Protein AF-0000000085165358 (afdb_homodimer)

InterPro domains:
  IPR014946 Protein chlororespiratory reduction 6 [NF038024] (7-158)
  IPR014946 Protein chlororespiratory reduction 6 [PF08847] (8-157)
  IPR014946 Protein chlororespiratory reduction 6 [PTHR35724] (3-158)

Organism: Thermosynechococcus vestitus (strain NIES-2133 / IAM M-273 / BP-1) (NCBI:txid197221)

Radius of gyration: 19.61 Å; Cα contacts (8 Å, |Δi|>4): 394; chains: 2; bounding box: 44×53×42 Å

Nearest PDB structures (foldseek):
  7eh2-assembly2_N  TM=3.100E-01  e=5.826E+00  Thermus thermophilus HB8
  4oiq-assembly1_D  TM=2.661E-01  e=6.544E+00  Thermus thermophilus HB8
  7eh2-assembly2_N  TM=3.100E-01  e=4.676E+00  Thermus thermophilus HB8
  4oiq-assembly1_D  TM=2.661E-01  e=4.417E+00  Thermus thermophilus HB8

Sequence (318 aa):
MAIAIQLTPDQIDRLDLSPLEHVLAPLIAQQQLLAHHQALRFTINYPRPVDEPDLELSELAPVRLWFIRADVCYPWLPYLLDWSAGELVRYGAMLVPHEFHPQQGIIFNPQALDIFVMAKVFTLWQWLQRQGYPAVEKIKGMAAMFGYELDSELFTLLQMAIAIQLTPDQIDRLDLSPLEHVLAPLIAQQQLLAHHQALRFTINYPRPVDEPDLELSELAPVRLWFIRADVCYPWLPYLLDWSAGELVRYGAMLVPHEFHPQQGIIFNPQALDIFVMAKVFTLWQWLQRQGYPAVEKIKGMAAMFGYELDSELFTLLQ

Secondary structure (DSSP, 8-state):
-PEEEEE-HHHHHTT--HHHHHHHHHHHHTT-TGGGTT-EEEEE--PPPTT-TT--GGG-HHHHHHHHHHHHH-TTGGGTB-GGGTHHHHHHHHHS-EEEETTTEEEE-HHHHHHHHHHHHHHHHHHHHHTT---HHHHHHHHHTTT----THHHHHH-/-PEEEEE-HHHHHTT--HHHHHHHHHHHHTT-TGGGTT-EEEEE--PPPTT-TT--GGG-HHHHHHHHHHHHH-TTGGGTB-GGGTHHHHHHHHHS-EEEETTTEEEE-HHHHHHHHHHHHHHHHHHHHHTT---HHHHHHHHHTTT----THHHHHH-

Foldseek 3Di:
DADEFEDDQVCLQVLPCVSVCVVVVVCVVVVNQQVQFQRYYYDYDDQDDPVCRPDDLLVDPSSLVSLVSVCVVPVLCLRNHNLVVPRNVSSVSSQFDWDQDPVPGTGGDPVRLVVSLVVNLLVNCVVCVVSVHRDNPSSQVSSVSVPDHDDPVVVVVVD/DAAEFEDDQVCLQVLPCVSVCVVVVVCVVVVNQQVQFQRYYYDYDDADDPVCRPDDLLVDPSSLVSLVVVCVVPVLCLRNHNLVVPRNVSSVSSQFDWDQDPVPGTGGDPVRLVVSLVVNLLVNCVVCVVSVHRDNPSSQVSSVSVPDHDDPVVVVVVD

Structure (mmCIF, N/CA/C/O backbone):
data_AF-0000000085165358-model_v1
#
loop_
_entity.id
_entity.type
_entity.pdbx_description
1 polymer 'Tll1292 protein'
#
loop_
_atom_site.group_PDB
_atom_site.id
_atom_site.type_symbol
_atom_site.label_atom_id
_atom_site.label_alt_id
_atom_site.label_comp_id
_atom_site.label_asym_id
_atom_site.label_entity_id
_atom_site.label_seq_id
_atom_site.pdbx_PDB_ins_code
_atom_site.Cartn_x
_atom_site.Cartn_y
_atom_site.Cartn_z
_atom_site.occupancy
_atom_site.B_iso_or_equiv
_atom_site.auth_seq_id
_atom_site.auth_comp_id
_atom_site.auth_asym_id
_atom_site.auth_atom_id
_atom_site.pdbx_PDB_model_num
ATOM 1 N N . MET A 1 1 ? 8.406 -18.766 -21.734 1 81.19 1 MET A N 1
ATOM 2 C CA . MET A 1 1 ? 7.641 -19.625 -20.844 1 81.19 1 MET A CA 1
ATOM 3 C C . MET A 1 1 ? 7.469 -18.969 -19.484 1 81.19 1 MET A C 1
ATOM 5 O O . MET A 1 1 ? 8.359 -18.25 -19.016 1 81.19 1 MET A O 1
ATOM 9 N N . ALA A 1 2 ? 6.176 -19.047 -18.844 1 90.25 2 ALA A N 1
ATOM 10 C CA . ALA A 1 2 ? 5.938 -18.438 -17.547 1 90.25 2 ALA A CA 1
ATOM 11 C C . ALA A 1 2 ? 6.727 -19.156 -16.453 1 90.25 2 ALA A C 1
ATOM 13 O O . ALA A 1 2 ? 6.984 -20.359 -16.547 1 90.25 2 ALA A O 1
ATOM 14 N N . ILE A 1 3 ? 7.242 -18.422 -15.555 1 97.19 3 ILE A N 1
ATOM 15 C CA . ILE A 1 3 ? 7.902 -18.953 -14.367 1 97.19 3 ILE A CA 1
ATOM 16 C C . ILE A 1 3 ? 6.871 -19.188 -13.266 1 97.19 3 ILE A C 1
ATOM 18 O O . ILE A 1 3 ? 6.164 -18.25 -12.859 1 97.19 3 ILE A O 1
ATOM 22 N N . ALA A 1 4 ? 6.809 -20.406 -12.828 1 97 4 ALA A N 1
ATOM 23 C CA . ALA A 1 4 ? 5.836 -20.766 -11.797 1 97 4 ALA A CA 1
ATOM 24 C C . ALA A 1 4 ? 6.469 -20.719 -10.406 1 97 4 ALA A C 1
ATOM 26 O O . ALA A 1 4 ? 7.578 -21.219 -10.203 1 97 4 ALA A O 1
ATOM 27 N N . ILE A 1 5 ? 5.844 -20.141 -9.469 1 98.44 5 ILE A N 1
ATOM 28 C CA . ILE A 1 5 ? 6.238 -20.109 -8.07 1 98.44 5 ILE A CA 1
ATOM 29 C C . ILE A 1 5 ? 5.23 -20.891 -7.227 1 98.44 5 ILE A C 1
ATOM 31 O O . ILE A 1 5 ? 4.055 -20.516 -7.152 1 98.44 5 ILE A O 1
ATOM 35 N N . GLN A 1 6 ? 5.691 -21.891 -6.613 1 98.5 6 GLN A N 1
ATOM 36 C CA . GLN A 1 6 ? 4.816 -22.734 -5.809 1 98.5 6 GLN A CA 1
ATOM 37 C C . GLN A 1 6 ? 4.816 -22.297 -4.348 1 98.5 6 GLN A C 1
ATOM 39 O O . GLN A 1 6 ? 5.875 -22.078 -3.76 1 98.5 6 GLN A O 1
ATOM 44 N N . LEU A 1 7 ? 3.664 -22.141 -3.805 1 98.69 7 LEU A N 1
ATOM 45 C CA . LEU A 1 7 ? 3.5 -21.812 -2.396 1 98.69 7 LEU A CA 1
ATOM 46 C C . LEU A 1 7 ? 2.811 -22.938 -1.639 1 98.69 7 LEU A C 1
ATOM 48 O O . LEU A 1 7 ? 1.699 -23.328 -1.992 1 98.69 7 LEU A O 1
ATOM 52 N N . THR A 1 8 ? 3.469 -23.422 -0.612 1 98.69 8 THR A N 1
ATOM 53 C CA . THR A 1 8 ? 2.896 -24.438 0.261 1 98.69 8 THR A CA 1
ATOM 54 C C . THR A 1 8 ? 2.225 -23.797 1.473 1 98.69 8 THR A C 1
ATOM 56 O O . THR A 1 8 ? 2.514 -22.656 1.812 1 98.69 8 THR A O 1
ATOM 59 N N . PRO A 1 9 ? 1.312 -24.578 2.146 1 98.5 9 PRO A N 1
ATOM 60 C CA . PRO A 1 9 ? 0.672 -24.031 3.35 1 98.5 9 PRO A CA 1
ATOM 61 C C . PRO A 1 9 ? 1.681 -23.625 4.418 1 98.5 9 PRO A C 1
ATOM 63 O O . PRO A 1 9 ? 1.509 -22.594 5.066 1 98.5 9 PRO A O 1
ATOM 66 N N . ASP A 1 10 ? 2.705 -24.406 4.562 1 98.31 10 ASP A N 1
ATOM 67 C CA . ASP A 1 10 ? 3.725 -24.109 5.562 1 98.31 10 ASP A CA 1
ATOM 68 C C . ASP A 1 10 ? 4.426 -22.781 5.25 1 98.31 10 ASP A C 1
ATOM 70 O O . ASP A 1 10 ? 4.648 -21.969 6.148 1 98.31 10 ASP A O 1
ATOM 74 N N . GLN A 1 11 ? 4.789 -22.578 4.027 1 98.31 11 GLN A N 1
ATOM 75 C CA . GLN A 1 11 ? 5.445 -21.344 3.609 1 98.31 11 GLN A CA 1
ATOM 76 C C . GLN A 1 11 ? 4.523 -20.141 3.801 1 98.31 11 GLN A C 1
ATOM 78 O O . GLN A 1 11 ? 4.977 -19.062 4.195 1 98.31 11 GLN A O 1
ATOM 83 N N . ILE A 1 12 ? 3.258 -20.297 3.547 1 98.56 12 ILE A N 1
ATOM 84 C CA . ILE A 1 12 ? 2.27 -19.234 3.719 1 98.56 12 ILE A CA 1
ATOM 85 C C . ILE A 1 12 ? 2.113 -18.922 5.203 1 98.56 12 ILE A C 1
ATOM 87 O O . ILE A 1 12 ? 2.197 -17.75 5.602 1 98.56 12 ILE A O 1
ATOM 91 N N . ASP A 1 13 ? 2 -19.953 6.043 1 97.88 13 ASP A N 1
ATOM 92 C CA . ASP A 1 13 ? 1.756 -19.766 7.469 1 97.88 13 ASP A CA 1
ATOM 93 C C . ASP A 1 13 ? 2.965 -19.125 8.156 1 97.88 13 ASP A C 1
ATOM 95 O O . ASP A 1 13 ? 2.816 -18.406 9.141 1 97.88 13 ASP A O 1
ATOM 99 N N . ARG A 1 14 ? 4.07 -19.344 7.57 1 97.88 14 ARG A N 1
ATOM 100 C CA . ARG A 1 14 ? 5.297 -18.844 8.188 1 97.88 14 ARG A CA 1
ATOM 101 C C . ARG A 1 14 ? 5.742 -17.547 7.531 1 97.88 14 ARG A C 1
ATOM 103 O O . ARG A 1 14 ? 6.844 -17.047 7.797 1 97.88 14 ARG A O 1
ATOM 110 N N . LEU A 1 15 ? 4.938 -17.031 6.664 1 98.31 15 LEU A N 1
ATOM 111 C CA . LEU A 1 15 ? 5.27 -15.82 5.926 1 98.31 15 LEU A CA 1
ATOM 112 C C . LEU A 1 15 ? 6.637 -15.945 5.266 1 98.31 15 LEU A C 1
ATOM 114 O O . LEU A 1 15 ? 7.402 -14.977 5.23 1 98.31 15 LEU A O 1
ATOM 118 N N . ASP A 1 16 ? 6.961 -17.141 4.828 1 98.38 16 ASP A N 1
ATOM 119 C CA . ASP A 1 16 ? 8.227 -17.453 4.168 1 98.38 16 ASP A CA 1
ATOM 120 C C . ASP A 1 16 ? 8.211 -17 2.707 1 98.38 16 ASP A C 1
ATOM 122 O O . ASP A 1 16 ? 7.445 -17.531 1.896 1 98.38 16 ASP A O 1
ATOM 126 N N . LEU A 1 17 ? 9.07 -16.078 2.311 1 98.38 17 LEU A N 1
ATOM 127 C CA . LEU A 1 17 ? 9.086 -15.547 0.953 1 98.38 17 LEU A CA 1
ATOM 128 C C . LEU A 1 17 ? 10.141 -16.25 0.105 1 98.38 17 LEU A C 1
ATOM 130 O O . LEU A 1 17 ? 10.367 -15.883 -1.05 1 98.38 17 LEU A O 1
ATOM 134 N N . SER A 1 18 ? 10.727 -17.25 0.616 1 98.38 18 SER A N 1
ATOM 135 C CA . SER A 1 18 ? 11.852 -17.906 -0.06 1 98.38 18 SER A CA 1
ATOM 136 C C . SER A 1 18 ? 11.453 -18.375 -1.453 1 98.38 18 SER A C 1
ATOM 138 O O . SER A 1 18 ? 12.242 -18.297 -2.395 1 98.38 18 SER A O 1
ATOM 140 N N . PRO A 1 19 ? 10.227 -18.922 -1.647 1 98.44 19 PRO A N 1
ATOM 141 C CA . PRO A 1 19 ? 9.883 -19.344 -3.006 1 98.44 19 PRO A CA 1
ATOM 142 C C . PRO A 1 19 ? 9.93 -18.203 -4.016 1 98.44 19 PRO A C 1
ATOM 144 O O . PRO A 1 19 ? 10.312 -18.406 -5.168 1 98.44 19 PRO A O 1
ATOM 147 N N . LEU A 1 20 ? 9.531 -17.094 -3.645 1 98.56 20 LEU A N 1
ATOM 148 C CA . LEU A 1 20 ? 9.555 -15.914 -4.492 1 98.56 20 LEU A CA 1
ATOM 149 C C . LEU A 1 20 ? 10.977 -15.375 -4.633 1 98.56 20 LEU A C 1
ATOM 151 O O . LEU A 1 20 ? 11.414 -15.039 -5.738 1 98.56 20 LEU A O 1
ATOM 155 N N . GLU A 1 21 ? 11.727 -15.32 -3.561 1 98.31 21 GLU A N 1
ATOM 156 C CA . GLU A 1 21 ? 13.094 -14.812 -3.537 1 98.31 21 GLU A CA 1
ATOM 157 C C . GLU A 1 21 ? 14.008 -15.656 -4.422 1 98.31 21 GLU A C 1
ATOM 159 O O . GLU A 1 21 ? 14.906 -15.125 -5.074 1 98.31 21 GLU A O 1
ATOM 164 N N . HIS A 1 22 ? 13.773 -16.953 -4.402 1 98.25 22 HIS A N 1
ATOM 165 C CA . HIS A 1 22 ? 14.586 -17.859 -5.211 1 98.25 22 HIS A CA 1
ATOM 166 C C . HIS A 1 22 ? 14.477 -17.516 -6.691 1 98.25 22 HIS A C 1
ATOM 168 O O . HIS A 1 22 ? 15.445 -17.656 -7.438 1 98.25 22 HIS A O 1
ATOM 174 N N . VAL A 1 23 ? 13.352 -17.047 -7.102 1 98.12 23 VAL A N 1
ATOM 175 C CA . VAL A 1 23 ? 13.117 -16.688 -8.5 1 98.12 23 VAL A CA 1
ATOM 176 C C . VAL A 1 23 ? 13.641 -15.273 -8.758 1 98.12 23 VAL A C 1
ATOM 178 O O . VAL A 1 23 ? 14.305 -15.023 -9.773 1 98.12 23 VAL A O 1
ATOM 181 N N . LEU A 1 24 ? 13.414 -14.352 -7.848 1 98.25 24 LEU A N 1
ATOM 182 C CA . LEU A 1 24 ? 13.664 -12.938 -8.078 1 98.25 24 LEU A CA 1
ATOM 183 C C . LEU A 1 24 ? 15.141 -12.602 -7.855 1 98.25 24 LEU A C 1
ATOM 185 O O . LEU A 1 24 ? 15.688 -11.727 -8.531 1 98.25 24 LEU A O 1
ATOM 189 N N . ALA A 1 25 ? 15.773 -13.281 -6.93 1 97.88 25 ALA A N 1
ATOM 190 C CA . ALA A 1 25 ? 17.125 -12.914 -6.523 1 97.88 25 ALA A CA 1
ATOM 191 C C . ALA A 1 25 ? 18.094 -12.945 -7.707 1 97.88 25 ALA A C 1
ATOM 193 O O . ALA A 1 25 ? 18.812 -11.984 -7.949 1 97.88 25 ALA A O 1
ATOM 194 N N . PRO A 1 26 ? 18.109 -14.055 -8.484 1 97.81 26 PRO A N 1
ATOM 195 C CA . PRO A 1 26 ? 19 -14.062 -9.648 1 97.81 26 PRO A CA 1
ATOM 196 C C . PRO A 1 26 ? 18.625 -13 -10.68 1 97.81 26 PRO A C 1
ATOM 198 O O . PRO A 1 26 ? 19.516 -12.422 -11.312 1 97.81 26 PRO A O 1
ATOM 201 N N . LEU A 1 27 ? 17.359 -12.734 -10.906 1 97.25 27 LEU A N 1
ATOM 202 C CA . LEU A 1 27 ? 16.906 -11.727 -11.867 1 97.25 27 LEU A CA 1
ATOM 203 C C . LEU A 1 27 ? 17.359 -10.336 -11.43 1 97.25 27 LEU A C 1
ATOM 205 O O . LEU A 1 27 ? 17.75 -9.516 -12.266 1 97.25 27 LEU A O 1
ATOM 209 N N . ILE A 1 28 ? 17.219 -10.055 -10.125 1 96.88 28 ILE A N 1
ATOM 210 C CA . ILE A 1 28 ? 17.641 -8.773 -9.578 1 96.88 28 ILE A CA 1
ATOM 211 C C . ILE A 1 28 ? 19.156 -8.625 -9.719 1 96.88 28 ILE A C 1
ATOM 213 O O . ILE A 1 28 ? 19.641 -7.602 -10.219 1 96.88 28 ILE A O 1
ATOM 217 N N . ALA A 1 29 ? 19.875 -9.633 -9.414 1 97 29 ALA A N 1
ATOM 218 C CA . ALA A 1 29 ? 21.344 -9.602 -9.453 1 97 29 ALA A CA 1
ATOM 219 C C . ALA A 1 29 ? 21.844 -9.391 -10.875 1 97 29 ALA A C 1
ATOM 221 O O . ALA A 1 29 ? 22.844 -8.703 -11.086 1 97 29 ALA A O 1
ATOM 222 N N . GLN A 1 30 ? 21.156 -9.938 -11.805 1 97.19 30 GLN A N 1
ATOM 223 C CA . GLN A 1 30 ? 21.578 -9.875 -13.203 1 97.19 30 GLN A CA 1
ATOM 224 C C . GLN A 1 30 ? 20.891 -8.734 -13.945 1 97.19 30 GLN A C 1
ATOM 226 O O . GLN A 1 30 ? 21.062 -8.586 -15.156 1 97.19 30 GLN A O 1
ATOM 231 N N . GLN A 1 31 ? 20.078 -7.918 -13.25 1 94.81 31 GLN A N 1
ATOM 232 C CA . GLN A 1 31 ? 19.344 -6.789 -13.828 1 94.81 31 GLN A CA 1
ATOM 233 C C . GLN A 1 31 ? 18.469 -7.23 -14.992 1 94.81 31 GLN A C 1
ATOM 235 O O . GLN A 1 31 ? 18.484 -6.609 -16.047 1 94.81 31 GLN A O 1
ATOM 240 N N . GLN A 1 32 ? 17.781 -8.336 -14.734 1 96.38 32 GLN A N 1
ATOM 241 C CA . GLN A 1 32 ? 17 -8.938 -15.812 1 96.38 32 GLN A CA 1
ATOM 242 C C . GLN A 1 32 ? 15.508 -8.852 -15.516 1 96.38 32 GLN A C 1
ATOM 244 O O . GLN A 1 32 ? 14.695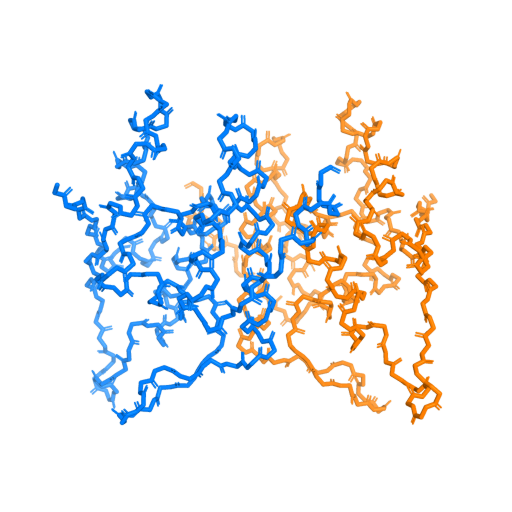 -9.477 -16.203 1 96.38 32 GLN A O 1
ATOM 249 N N . LEU A 1 33 ? 15.125 -8.125 -14.531 1 96.12 33 LEU A N 1
ATOM 250 C CA . LEU A 1 33 ? 13.719 -8.047 -14.156 1 96.12 33 LEU A CA 1
ATOM 251 C C . LEU A 1 33 ? 12.875 -7.48 -15.297 1 96.12 33 LEU A C 1
ATOM 253 O O . LEU A 1 33 ? 11.797 -7.996 -15.594 1 96.12 33 LEU A O 1
ATOM 257 N N . LEU A 1 34 ? 13.383 -6.453 -15.969 1 95.31 34 LEU A N 1
ATOM 258 C CA . LEU A 1 34 ? 12.625 -5.793 -17.031 1 95.31 34 LEU A CA 1
ATOM 259 C C . LEU A 1 34 ? 12.336 -6.758 -18.172 1 95.31 34 LEU A C 1
ATOM 261 O O . LEU A 1 34 ? 11.266 -6.691 -18.797 1 95.31 34 LEU A O 1
ATOM 265 N N . ALA A 1 35 ? 13.203 -7.684 -18.422 1 95.62 35 ALA A N 1
ATOM 266 C CA . ALA A 1 35 ? 13.062 -8.641 -19.516 1 95.62 35 ALA A CA 1
ATOM 267 C C . ALA A 1 35 ? 12.031 -9.719 -19.172 1 95.62 35 ALA A C 1
ATOM 269 O O . ALA A 1 35 ? 11.57 -10.445 -20.062 1 95.62 35 ALA A O 1
ATOM 270 N N . HIS A 1 36 ? 11.617 -9.727 -17.984 1 97.06 36 HIS A N 1
ATOM 271 C CA . HIS A 1 36 ? 10.688 -10.766 -17.547 1 97.06 36 HIS A CA 1
ATOM 272 C C . HIS A 1 36 ? 9.312 -10.188 -17.25 1 97.06 36 HIS A C 1
ATOM 274 O O . HIS A 1 36 ? 8.617 -10.656 -16.344 1 97.06 36 HIS A O 1
ATOM 280 N N . HIS A 1 37 ? 8.938 -9.133 -18 1 96.62 37 HIS A N 1
ATOM 281 C CA . HIS A 1 37 ? 7.598 -8.555 -17.938 1 96.62 37 HIS A CA 1
ATOM 282 C C . HIS A 1 37 ? 6.531 -9.625 -18.141 1 96.62 37 HIS A C 1
ATOM 284 O O . HIS A 1 37 ? 6.578 -10.391 -19.109 1 96.62 37 HIS A O 1
ATOM 290 N N . GLN A 1 38 ? 5.59 -9.758 -17.109 1 97.75 38 GLN A N 1
ATOM 291 C CA . GLN A 1 38 ? 4.426 -10.633 -17.156 1 97.75 38 GLN A CA 1
ATOM 292 C C . GLN A 1 38 ? 4.844 -12.094 -17.266 1 97.75 38 GLN A C 1
ATOM 294 O O . GLN A 1 38 ? 4.207 -12.875 -17.984 1 97.75 38 GLN A O 1
ATOM 299 N N . ALA A 1 39 ? 5.836 -12.469 -16.469 1 98.12 39 ALA A N 1
ATOM 300 C CA . ALA A 1 39 ? 6.402 -13.805 -16.656 1 98.12 39 ALA A CA 1
ATOM 301 C C . ALA A 1 39 ? 6.121 -14.688 -15.445 1 98.12 39 ALA A C 1
ATOM 303 O O . ALA A 1 39 ? 6.445 -15.875 -15.453 1 98.12 39 ALA A O 1
ATOM 304 N N . LEU A 1 40 ? 5.523 -14.18 -14.43 1 98.62 40 LEU A N 1
ATOM 305 C CA . LEU A 1 40 ? 5.43 -14.938 -13.18 1 98.62 40 LEU A CA 1
ATOM 306 C C . LEU A 1 40 ? 4.004 -15.414 -12.938 1 98.62 40 LEU A C 1
ATOM 308 O O . LEU A 1 40 ? 3.045 -14.688 -13.211 1 98.62 40 LEU A O 1
ATOM 312 N N . ARG A 1 41 ? 3.861 -16.641 -12.453 1 98.5 41 ARG A N 1
ATOM 313 C CA . ARG A 1 41 ? 2.615 -17.234 -11.992 1 98.5 41 ARG A CA 1
ATOM 314 C C . ARG A 1 41 ? 2.801 -17.891 -10.633 1 98.5 41 ARG A C 1
ATOM 316 O O . ARG A 1 41 ? 3.854 -18.469 -10.352 1 98.5 41 ARG A O 1
ATOM 323 N N . PHE A 1 42 ? 1.778 -17.812 -9.812 1 98.62 42 PHE A N 1
ATOM 324 C CA . PHE A 1 42 ? 1.79 -18.5 -8.531 1 98.62 42 PHE A CA 1
ATOM 325 C C . PHE A 1 42 ? 0.915 -19.75 -8.578 1 98.62 42 PHE A C 1
ATOM 327 O O . PHE A 1 42 ? -0.189 -19.719 -9.133 1 98.62 42 PHE A O 1
ATOM 334 N N . THR A 1 43 ? 1.427 -20.797 -8.164 1 98.31 43 THR A N 1
ATOM 335 C CA . THR A 1 43 ? 0.643 -21.984 -7.805 1 98.31 43 THR A CA 1
ATOM 336 C C . THR A 1 43 ? 0.486 -22.078 -6.289 1 98.31 43 THR A C 1
ATOM 338 O O . THR A 1 43 ? 1.437 -22.422 -5.582 1 98.31 43 THR A O 1
ATOM 341 N N . ILE A 1 44 ? -0.717 -21.812 -5.809 1 98.31 44 ILE A N 1
ATOM 342 C CA . ILE A 1 44 ? -0.948 -21.656 -4.375 1 98.31 44 ILE A CA 1
ATOM 343 C C . ILE A 1 44 ? -1.754 -22.844 -3.852 1 98.31 44 ILE A C 1
ATOM 345 O O . ILE A 1 44 ? -2.902 -23.047 -4.25 1 98.31 44 ILE A O 1
ATOM 349 N N . ASN A 1 45 ? -1.155 -23.594 -3.105 1 97.5 45 ASN A N 1
ATOM 350 C CA . ASN A 1 45 ? -1.836 -24.672 -2.383 1 97.5 45 ASN A CA 1
ATOM 351 C C . ASN A 1 45 ? -2.123 -24.266 -0.937 1 97.5 45 ASN A C 1
ATOM 353 O O . ASN A 1 45 ? -1.196 -24.062 -0.153 1 97.5 45 ASN A O 1
ATOM 357 N N . TYR A 1 46 ? -3.322 -24.109 -0.582 1 98.12 46 TYR A N 1
ATOM 358 C CA . TYR A 1 46 ? -3.754 -23.797 0.778 1 98.12 46 TYR A CA 1
ATOM 359 C C . TYR A 1 46 ? -5.129 -24.391 1.061 1 98.12 46 TYR A C 1
ATOM 361 O O . TYR A 1 46 ? -6.059 -24.219 0.273 1 98.12 46 TYR A O 1
ATOM 369 N N . PRO A 1 47 ? -5.219 -25.125 2.113 1 97.38 47 PRO A N 1
ATOM 370 C CA . PRO A 1 47 ? -6.496 -25.781 2.393 1 97.38 47 PRO A CA 1
ATOM 371 C C . PRO A 1 47 ? -7.617 -24.781 2.697 1 97.38 47 PRO A C 1
ATOM 373 O O . PRO A 1 47 ? -7.363 -23.719 3.26 1 97.38 47 PRO A O 1
ATOM 376 N N . ARG A 1 48 ? -8.852 -25.234 2.262 1 96.38 48 ARG A N 1
ATOM 377 C CA . ARG A 1 48 ? -10.047 -24.484 2.631 1 96.38 48 ARG A CA 1
ATOM 378 C C . ARG A 1 48 ? -10.688 -25.062 3.889 1 96.38 48 ARG A C 1
ATOM 380 O O . ARG A 1 48 ? -10.609 -26.266 4.137 1 96.38 48 ARG A O 1
ATOM 387 N N . PRO A 1 49 ? -11.242 -24.156 4.648 1 94 49 PRO A N 1
ATOM 388 C CA . PRO A 1 49 ? -12.016 -24.719 5.754 1 94 49 PRO A CA 1
ATOM 389 C C . PRO A 1 49 ? -13.07 -25.719 5.289 1 94 49 PRO A C 1
ATOM 391 O O . PRO A 1 49 ? -13.695 -25.531 4.242 1 94 49 PRO A O 1
ATOM 394 N N . VAL A 1 50 ? -13.367 -26.734 6.074 1 94.5 50 VAL A N 1
ATOM 395 C CA . VAL A 1 50 ? -14.281 -27.828 5.73 1 94.5 50 VAL A CA 1
ATOM 396 C C . VAL A 1 50 ? -15.688 -27.266 5.5 1 94.5 50 VAL A C 1
ATOM 398 O O . VAL A 1 50 ? -16.406 -27.703 4.602 1 94.5 50 VAL A O 1
ATOM 401 N N . ASP A 1 51 ? -16.062 -26.281 6.293 1 94.69 51 ASP A N 1
ATOM 402 C CA . ASP A 1 51 ? -17.422 -25.734 6.25 1 94.69 51 ASP A CA 1
ATOM 403 C C . ASP A 1 51 ? -17.547 -24.672 5.16 1 94.69 51 ASP A C 1
ATOM 405 O O . ASP A 1 51 ? -18.656 -24.25 4.824 1 94.69 51 ASP A O 1
ATOM 409 N N . GLU A 1 52 ? -16.531 -24.172 4.586 1 92.88 52 GLU A N 1
ATOM 410 C CA . GLU A 1 52 ? -16.531 -23.188 3.51 1 92.88 52 GLU A CA 1
ATOM 411 C C . GLU A 1 52 ? -15.555 -23.578 2.406 1 92.88 52 GLU A C 1
ATOM 413 O O . GLU A 1 52 ? -14.602 -22.859 2.123 1 92.88 52 GLU A O 1
ATOM 418 N N . PRO A 1 53 ? -15.805 -24.625 1.734 1 91.31 53 PRO A N 1
ATOM 419 C CA . PRO A 1 53 ? -14.859 -25.188 0.761 1 91.31 53 PRO A CA 1
ATOM 420 C C . PRO A 1 53 ? -14.758 -24.344 -0.508 1 91.31 53 PRO A C 1
ATOM 422 O O . PRO A 1 53 ? -13.812 -24.5 -1.285 1 91.31 53 PRO A O 1
ATOM 425 N N . ASP A 1 54 ? -15.648 -23.5 -0.671 1 89.25 54 ASP A N 1
ATOM 426 C CA . ASP A 1 54 ? -15.719 -22.766 -1.938 1 89.25 54 ASP A CA 1
ATOM 427 C C . ASP A 1 54 ? -15.062 -21.391 -1.821 1 89.25 54 ASP A C 1
ATOM 429 O O . ASP A 1 54 ? -15.062 -20.625 -2.775 1 89.25 54 ASP A O 1
ATOM 433 N N . LEU A 1 55 ? -14.438 -21.094 -0.637 1 92.12 55 LEU A N 1
ATOM 434 C CA . LEU A 1 55 ? -13.766 -19.812 -0.468 1 92.12 55 LEU A CA 1
ATOM 435 C C . LEU A 1 55 ? -12.633 -19.641 -1.475 1 92.12 55 LEU A C 1
ATOM 437 O O . LEU A 1 55 ? -11.891 -20.594 -1.733 1 92.12 55 LEU A O 1
ATOM 441 N N . GLU A 1 56 ? -12.562 -18.484 -2.066 1 93.88 56 GLU A N 1
ATOM 442 C CA . GLU A 1 56 ? -11.422 -18.156 -2.906 1 93.88 56 GLU A CA 1
ATOM 443 C C . GLU A 1 56 ? -10.156 -17.953 -2.066 1 93.88 56 GLU A C 1
ATOM 445 O O . GLU A 1 56 ? -10.242 -17.562 -0.898 1 93.88 56 GLU A O 1
ATOM 450 N N . LEU A 1 57 ? -8.992 -18.203 -2.646 1 95.88 57 LEU A N 1
ATOM 451 C CA . LEU A 1 57 ? -7.719 -18.047 -1.954 1 95.88 57 LEU A CA 1
ATOM 452 C C . LEU A 1 57 ? -7.578 -16.641 -1.394 1 95.88 57 LEU A C 1
ATOM 454 O O . LEU A 1 57 ? -7.043 -16.453 -0.298 1 95.88 57 LEU A O 1
ATOM 458 N N . SER A 1 58 ? -8.125 -15.625 -2.061 1 96.31 58 SER A N 1
ATOM 459 C CA . SER A 1 58 ? -8.023 -14.227 -1.66 1 96.31 58 SER A CA 1
ATOM 460 C C . SER A 1 58 ? -8.93 -13.922 -0.473 1 96.31 58 SER A C 1
ATOM 462 O O . SER A 1 58 ? -8.898 -12.812 0.067 1 96.31 58 SER A O 1
ATOM 464 N N . GLU A 1 59 ? -9.703 -14.898 -0.07 1 95.31 59 GLU A N 1
ATOM 465 C CA . GLU A 1 59 ? -10.57 -14.703 1.089 1 95.31 59 GLU A CA 1
ATOM 466 C C . GLU A 1 59 ? -9.961 -15.32 2.344 1 95.31 59 GLU A C 1
ATOM 468 O O . GLU A 1 59 ? -10.516 -15.188 3.438 1 95.31 59 GLU A O 1
ATOM 473 N N . LEU A 1 60 ? -8.883 -16.047 2.188 1 96.94 60 LEU A N 1
ATOM 474 C CA . LEU A 1 60 ? -8.188 -16.672 3.305 1 96.94 60 LEU A CA 1
ATOM 475 C C . LEU A 1 60 ? -7.148 -15.727 3.898 1 96.94 60 LEU A C 1
ATOM 477 O O . LEU A 1 60 ? -6.199 -15.336 3.215 1 96.94 60 LEU A O 1
ATOM 481 N N . ALA A 1 61 ? -7.309 -15.438 5.152 1 96.62 61 ALA A N 1
ATOM 482 C CA . ALA A 1 61 ? -6.484 -14.438 5.828 1 96.62 61 ALA A CA 1
ATOM 483 C C . ALA A 1 61 ? -5.004 -14.797 5.738 1 96.62 61 ALA A C 1
ATOM 485 O O . ALA A 1 61 ? -4.172 -13.938 5.426 1 96.62 61 ALA A O 1
ATOM 486 N N . PRO A 1 62 ? -4.57 -16.062 5.93 1 98.06 62 PRO A N 1
ATOM 487 C CA . PRO A 1 62 ? -3.137 -16.359 5.855 1 98.06 62 PRO A CA 1
ATOM 488 C C . PRO A 1 62 ? -2.559 -16.125 4.461 1 98.06 62 PRO A C 1
ATOM 490 O O . PRO A 1 62 ? -1.413 -15.695 4.324 1 98.06 62 PRO A O 1
ATOM 493 N N . VAL A 1 63 ? -3.371 -16.422 3.477 1 98.69 63 VAL A N 1
ATOM 494 C CA . VAL A 1 63 ? -2.91 -16.234 2.105 1 98.69 63 VAL A CA 1
ATOM 495 C C . VAL A 1 63 ? -2.762 -14.742 1.812 1 98.69 63 VAL A C 1
ATOM 497 O O . VAL A 1 63 ? -1.747 -14.312 1.26 1 98.69 63 VAL A O 1
ATOM 500 N N . ARG A 1 64 ? -3.717 -13.953 2.264 1 98.69 64 ARG A N 1
ATOM 501 C CA . ARG A 1 64 ? -3.633 -12.508 2.078 1 98.69 64 ARG A CA 1
ATOM 502 C C . ARG A 1 64 ? -2.422 -11.93 2.805 1 98.69 64 ARG A C 1
ATOM 504 O O . ARG A 1 64 ? -1.714 -11.078 2.264 1 98.69 64 ARG A O 1
ATOM 511 N N . LEU A 1 65 ? -2.24 -12.445 3.973 1 98.69 65 LEU A N 1
ATOM 512 C CA . LEU A 1 65 ? -1.137 -11.914 4.77 1 98.69 65 LEU A CA 1
ATOM 513 C C . LEU A 1 65 ? 0.201 -12.172 4.082 1 98.69 65 LEU A C 1
ATOM 515 O O . LEU A 1 65 ? 1.079 -11.305 4.078 1 98.69 65 LEU A O 1
ATOM 519 N N . TRP A 1 66 ? 0.379 -13.312 3.518 1 98.88 66 TRP A N 1
ATOM 520 C CA . TRP A 1 66 ? 1.598 -13.625 2.781 1 98.88 66 TRP A CA 1
ATOM 521 C C . TRP A 1 66 ? 1.788 -12.672 1.609 1 98.88 66 TRP A C 1
ATOM 523 O O . TRP A 1 66 ? 2.889 -12.156 1.39 1 98.88 66 TRP A O 1
ATOM 533 N N . PHE A 1 67 ? 0.724 -12.359 0.894 1 98.94 67 PHE A N 1
ATOM 534 C CA . PHE A 1 67 ? 0.817 -11.492 -0.274 1 98.94 67 PHE A CA 1
ATOM 535 C C . PHE A 1 67 ? 1.024 -10.039 0.145 1 98.94 67 PHE A C 1
ATOM 537 O O . PHE A 1 67 ? 1.691 -9.281 -0.556 1 98.94 67 PHE A O 1
ATOM 544 N N . ILE A 1 68 ? 0.435 -9.648 1.308 1 98.88 68 ILE A N 1
ATOM 545 C CA . ILE A 1 68 ? 0.726 -8.32 1.841 1 98.88 68 ILE A CA 1
ATOM 546 C C . ILE A 1 68 ? 2.225 -8.18 2.094 1 98.88 68 ILE A C 1
ATOM 548 O O . ILE A 1 68 ? 2.836 -7.18 1.716 1 98.88 68 ILE A O 1
ATOM 552 N N . ARG A 1 69 ? 2.822 -9.195 2.65 1 98.75 69 ARG A N 1
ATOM 553 C CA . ARG A 1 69 ? 4.262 -9.156 2.904 1 98.75 69 ARG A CA 1
ATOM 554 C C . ARG A 1 69 ? 5.043 -9.117 1.596 1 98.75 69 ARG A C 1
ATOM 556 O O . ARG A 1 69 ? 5.984 -8.328 1.454 1 98.75 69 ARG A O 1
ATOM 563 N N . ALA A 1 70 ? 4.668 -9.969 0.683 1 98.88 70 ALA A N 1
ATOM 564 C CA . ALA A 1 70 ? 5.332 -9.984 -0.618 1 98.88 70 ALA A CA 1
ATOM 565 C C . ALA A 1 70 ? 5.246 -8.625 -1.301 1 98.88 70 ALA A C 1
ATOM 567 O O . ALA A 1 70 ? 6.219 -8.164 -1.901 1 98.88 70 ALA A O 1
ATOM 568 N N . ASP A 1 71 ? 4.098 -7.973 -1.209 1 98.88 71 ASP A N 1
ATOM 569 C CA . ASP A 1 71 ? 3.873 -6.676 -1.839 1 98.88 71 ASP A CA 1
ATOM 570 C C . ASP A 1 71 ? 4.766 -5.602 -1.218 1 98.88 71 ASP A C 1
ATOM 572 O O . ASP A 1 71 ? 5.234 -4.699 -1.913 1 98.88 71 ASP A O 1
ATOM 576 N N . VAL A 1 72 ? 4.906 -5.656 0.071 1 98.56 72 VAL A N 1
ATOM 577 C CA . VAL A 1 72 ? 5.754 -4.695 0.773 1 98.56 72 VAL A CA 1
ATOM 578 C C . VAL A 1 72 ? 7.207 -4.879 0.348 1 98.56 72 VAL A C 1
ATOM 580 O O . VAL A 1 72 ? 7.922 -3.9 0.123 1 98.56 72 VAL A O 1
ATOM 583 N N . CYS A 1 73 ? 7.664 -6.09 0.152 1 98.25 73 CYS A N 1
ATOM 584 C CA . CYS A 1 73 ? 9.055 -6.398 -0.18 1 98.25 73 CYS A CA 1
ATOM 585 C C . CYS A 1 73 ? 9.32 -6.164 -1.661 1 98.25 73 CYS A C 1
ATOM 587 O O . CYS A 1 73 ? 10.43 -5.77 -2.039 1 98.25 73 CYS A O 1
ATOM 589 N N . TYR A 1 74 ? 8.32 -6.418 -2.482 1 98.56 74 TYR A N 1
ATOM 590 C CA . TYR A 1 74 ? 8.453 -6.301 -3.93 1 98.56 74 TYR A CA 1
ATOM 591 C C . TYR A 1 74 ? 7.258 -5.57 -4.527 1 98.56 74 TYR A C 1
ATOM 593 O O . TYR A 1 74 ? 6.484 -6.156 -5.289 1 98.56 74 TYR A O 1
ATOM 601 N N . PRO A 1 75 ? 7.199 -4.289 -4.258 1 98.5 75 PRO A N 1
ATOM 602 C CA . PRO A 1 75 ? 5.988 -3.551 -4.629 1 98.5 75 PRO A CA 1
ATOM 603 C C . PRO A 1 75 ? 5.793 -3.465 -6.141 1 98.5 75 PRO A C 1
ATOM 605 O O . PRO A 1 75 ? 4.695 -3.145 -6.609 1 98.5 75 PRO A O 1
ATOM 608 N N . TRP A 1 76 ? 6.824 -3.75 -6.945 1 97.94 76 TRP A N 1
ATOM 609 C CA . TRP A 1 76 ? 6.762 -3.66 -8.398 1 97.94 76 TRP A CA 1
ATOM 610 C C . TRP A 1 76 ? 6.363 -5 -9.016 1 97.94 76 TRP A C 1
ATOM 612 O O . TRP A 1 76 ? 6.438 -5.176 -10.234 1 97.94 76 TRP A O 1
ATOM 622 N N . LEU A 1 77 ? 5.91 -5.957 -8.172 1 98.69 77 LEU A N 1
ATOM 623 C CA . LEU A 1 77 ? 5.566 -7.316 -8.578 1 98.69 77 LEU A CA 1
ATOM 624 C C . LEU A 1 77 ? 4.512 -7.305 -9.68 1 98.69 77 LEU A C 1
ATOM 626 O O . LEU A 1 77 ? 4.535 -8.148 -10.578 1 98.69 77 LEU A O 1
ATOM 630 N N . PRO A 1 78 ? 3.561 -6.371 -9.68 1 98.56 78 PRO A N 1
ATOM 631 C CA . PRO A 1 78 ? 2.547 -6.348 -10.742 1 98.56 78 PRO A CA 1
ATOM 632 C C . PRO A 1 78 ? 3.154 -6.352 -12.141 1 98.56 78 PRO A C 1
ATOM 634 O O . PRO A 1 78 ? 2.562 -6.902 -13.07 1 98.56 78 PRO A O 1
ATOM 637 N N . TYR A 1 79 ? 4.32 -5.762 -12.328 1 98.06 79 TYR A N 1
ATOM 638 C CA . TYR A 1 79 ? 4.992 -5.715 -13.625 1 98.06 79 TYR A CA 1
ATOM 639 C C . TYR A 1 79 ? 5.352 -7.117 -14.102 1 98.06 79 TYR A C 1
ATOM 641 O O . TYR A 1 79 ? 5.34 -7.391 -15.305 1 98.06 79 TYR A O 1
ATOM 649 N N . LEU A 1 80 ? 5.645 -8.039 -13.203 1 98.5 80 LEU A N 1
ATOM 650 C CA . LEU A 1 80 ? 6.191 -9.352 -13.531 1 98.5 80 LEU A CA 1
ATOM 651 C C . LEU A 1 80 ? 5.086 -10.398 -13.617 1 98.5 80 LEU A C 1
ATOM 653 O O . LEU A 1 80 ? 5.293 -11.484 -14.156 1 98.5 80 LEU A O 1
ATOM 657 N N . LEU A 1 81 ? 3.926 -10.102 -13.062 1 98.75 81 LEU A N 1
ATOM 658 C CA . LEU A 1 81 ? 2.854 -11.086 -12.984 1 98.75 81 LEU A CA 1
ATOM 659 C C . LEU A 1 81 ? 2.234 -11.328 -14.359 1 98.75 81 LEU A C 1
ATOM 661 O O . LEU A 1 81 ? 2.051 -10.383 -15.133 1 98.75 81 LEU A O 1
ATOM 665 N N . ASP A 1 82 ? 1.834 -12.492 -14.656 1 98.56 82 ASP A N 1
ATOM 666 C CA . ASP A 1 82 ? 1.195 -12.867 -15.914 1 98.56 82 ASP A CA 1
ATOM 667 C C . ASP A 1 82 ? -0.249 -12.375 -15.969 1 98.56 82 ASP A C 1
ATOM 669 O O . ASP A 1 82 ? -1.16 -13.055 -15.492 1 98.56 82 ASP A O 1
ATOM 673 N N . TRP A 1 83 ? -0.461 -11.305 -16.688 1 98 83 TRP A N 1
ATOM 674 C CA . TRP A 1 83 ? -1.777 -10.68 -16.719 1 98 83 TRP A CA 1
ATOM 675 C C . TRP A 1 83 ? -2.789 -11.578 -17.438 1 98 83 TRP A C 1
ATOM 677 O O . TRP A 1 83 ? -3.932 -11.703 -16.984 1 98 83 TRP A O 1
ATOM 687 N N . SER A 1 84 ? -2.371 -12.18 -18.453 1 96.75 84 SER A N 1
ATOM 688 C CA . SER A 1 84 ? -3.275 -12.969 -19.281 1 96.75 84 SER A CA 1
ATOM 689 C C . SER A 1 84 ? -3.768 -14.211 -18.547 1 96.75 84 SER A C 1
ATOM 691 O O . SER A 1 84 ? -4.875 -14.688 -18.812 1 96.75 84 SER A O 1
ATOM 693 N N . ALA A 1 85 ? -3 -14.648 -17.625 1 96.62 85 ALA A N 1
ATOM 694 C CA . ALA A 1 85 ? -3.381 -15.828 -16.859 1 96.62 85 ALA A CA 1
ATOM 695 C C . ALA A 1 85 ? -4.195 -15.445 -15.617 1 96.62 85 ALA A C 1
ATOM 697 O O . ALA A 1 85 ? -4.555 -16.297 -14.812 1 96.62 85 ALA A O 1
ATOM 698 N N . GLY A 1 86 ? -4.422 -14.148 -15.391 1 96.5 86 GLY A N 1
ATOM 699 C CA . GLY A 1 86 ? -5.266 -13.703 -14.289 1 96.5 86 GLY A CA 1
ATOM 700 C C . GLY A 1 86 ? -4.492 -13.422 -13.016 1 96.5 86 GLY A C 1
ATOM 701 O O . GLY A 1 86 ? -5.082 -13.125 -11.977 1 96.5 86 GLY A O 1
ATOM 702 N N . GLU A 1 87 ? -3.158 -13.492 -13.086 1 98.19 87 GLU A N 1
ATOM 703 C CA . GLU A 1 87 ? -2.332 -13.359 -11.891 1 98.19 87 GLU A CA 1
ATOM 704 C C . GLU A 1 87 ? -2.434 -11.961 -11.297 1 98.19 87 GLU A C 1
ATOM 706 O O . GLU A 1 87 ? -2.41 -11.797 -10.078 1 98.19 87 GLU A O 1
ATOM 711 N N . LEU A 1 88 ? -2.52 -10.945 -12.156 1 98.44 88 LEU A N 1
ATOM 712 C CA . LEU A 1 88 ? -2.58 -9.578 -11.664 1 98.44 88 LEU A CA 1
ATOM 713 C C . LEU A 1 88 ? -3.869 -9.336 -10.891 1 98.44 88 LEU A C 1
ATOM 715 O O . LEU A 1 88 ? -3.848 -8.742 -9.805 1 98.44 88 LEU A O 1
ATOM 719 N N . VAL A 1 89 ? -4.957 -9.781 -11.375 1 97.12 89 VAL A N 1
ATOM 720 C CA . VAL A 1 89 ? -6.25 -9.602 -10.727 1 97.12 89 VAL A CA 1
ATOM 721 C C . VAL A 1 89 ? -6.293 -10.391 -9.422 1 97.12 89 VAL A C 1
ATOM 723 O O . VAL A 1 89 ? -6.793 -9.906 -8.406 1 97.12 89 VAL A O 1
ATOM 726 N N . ARG A 1 90 ? -5.781 -11.617 -9.477 1 97.06 90 ARG A N 1
ATOM 727 C CA . ARG A 1 90 ? -5.707 -12.398 -8.242 1 97.06 90 ARG A CA 1
ATOM 728 C C . ARG A 1 90 ? -4.852 -11.695 -7.195 1 97.06 90 ARG A C 1
ATOM 730 O O . ARG A 1 90 ? -5.211 -11.656 -6.02 1 97.06 90 ARG A O 1
ATOM 737 N N . TYR A 1 91 ? -3.725 -11.164 -7.641 1 98.69 91 TYR A N 1
ATOM 738 C CA . TYR A 1 91 ? -2.854 -10.367 -6.777 1 98.69 91 TYR A CA 1
ATOM 739 C C . TYR A 1 91 ? -3.605 -9.188 -6.18 1 98.69 91 TYR A C 1
ATOM 741 O O . TYR A 1 91 ? -3.543 -8.945 -4.973 1 98.69 91 TYR A O 1
ATOM 749 N N . GLY A 1 92 ? -4.332 -8.492 -6.988 1 98.75 92 GLY A N 1
ATOM 750 C CA . GLY A 1 92 ? -5.168 -7.402 -6.516 1 98.75 92 GLY A CA 1
ATOM 751 C C . GLY A 1 92 ? -6.191 -7.836 -5.484 1 98.75 92 GLY A C 1
ATOM 752 O O . GLY A 1 92 ? -6.406 -7.145 -4.484 1 98.75 92 GLY A O 1
ATOM 753 N N . ALA A 1 93 ? -6.738 -8.984 -5.672 1 98.31 93 ALA A N 1
ATOM 754 C CA . ALA A 1 93 ? -7.766 -9.484 -4.766 1 98.31 93 ALA A CA 1
ATOM 755 C C . ALA A 1 93 ? -7.18 -9.797 -3.391 1 98.31 93 ALA A C 1
ATOM 757 O O . ALA A 1 93 ? -7.895 -9.781 -2.387 1 98.31 93 ALA A O 1
ATOM 758 N N . MET A 1 94 ? -5.914 -10.102 -3.35 1 98.56 94 MET A N 1
ATOM 759 C CA . MET A 1 94 ? -5.258 -10.359 -2.07 1 98.56 94 MET A CA 1
ATOM 760 C C . MET A 1 94 ? -5.082 -9.062 -1.284 1 98.56 94 MET A C 1
ATOM 762 O O . MET A 1 94 ? -4.949 -9.086 -0.059 1 98.56 94 MET A O 1
ATOM 766 N N . LEU A 1 95 ? -5.066 -7.93 -2.035 1 98.81 95 LEU A N 1
ATOM 767 C CA . LEU A 1 95 ? -4.633 -6.68 -1.427 1 98.81 95 LEU A CA 1
ATOM 768 C C . LEU A 1 95 ? -5.77 -5.664 -1.391 1 98.81 95 LEU A C 1
ATOM 770 O O . LEU A 1 95 ? -5.613 -4.566 -0.855 1 98.81 95 LEU A O 1
ATOM 774 N N . VAL A 1 96 ? -6.902 -5.992 -1.952 1 98.75 96 VAL A N 1
ATOM 775 C CA . VAL A 1 96 ? -8.031 -5.07 -2.055 1 98.75 96 VAL A CA 1
ATOM 776 C C . VAL A 1 96 ? -9.289 -5.73 -1.492 1 98.75 96 VAL A C 1
ATOM 778 O O . VAL A 1 96 ? -9.617 -6.863 -1.848 1 98.75 96 VAL A O 1
ATOM 781 N N . PRO A 1 97 ? -9.992 -5.016 -0.573 1 98.44 97 PRO A N 1
ATOM 782 C CA . PRO A 1 97 ? -11.297 -5.527 -0.15 1 98.44 97 PRO A CA 1
ATOM 783 C C . PRO A 1 97 ? -12.211 -5.855 -1.328 1 98.44 97 PRO A C 1
ATOM 785 O O . PRO A 1 97 ? -12.281 -5.09 -2.293 1 98.44 97 PRO A O 1
ATOM 788 N N . HIS A 1 98 ? -12.797 -6.98 -1.247 1 97.56 98 HIS A N 1
ATOM 789 C CA . HIS A 1 98 ? -13.672 -7.422 -2.328 1 97.56 98 HIS A CA 1
ATOM 790 C C . HIS A 1 98 ? -14.703 -8.43 -1.827 1 97.56 98 HIS A C 1
ATOM 792 O O . HIS A 1 98 ? -14.664 -8.844 -0.666 1 97.56 98 HIS A O 1
ATOM 798 N N . GLU A 1 99 ? -15.688 -8.617 -2.625 1 93.12 99 GLU A N 1
ATOM 799 C CA . GLU A 1 99 ? -16.656 -9.703 -2.449 1 93.12 99 GLU A CA 1
ATOM 800 C C . GLU A 1 99 ? -16.641 -10.648 -3.648 1 93.12 99 GLU A C 1
ATOM 802 O O . GLU A 1 99 ? -16.375 -10.227 -4.777 1 93.12 99 GLU A O 1
ATOM 807 N N . PHE A 1 100 ? -16.766 -11.906 -3.287 1 89.06 100 PHE A N 1
ATOM 808 C CA . PHE A 1 100 ? -16.844 -12.883 -4.367 1 89.06 100 PHE A CA 1
ATOM 809 C C . PHE A 1 100 ? -18.297 -13.227 -4.691 1 89.06 100 PHE A C 1
ATOM 811 O O . PHE A 1 100 ? -19.094 -13.453 -3.785 1 89.06 100 PHE A O 1
ATOM 818 N N . HIS A 1 101 ? -18.547 -13.125 -5.914 1 87.25 101 HIS A N 1
ATOM 819 C CA . HIS A 1 101 ? -19.844 -13.539 -6.438 1 87.25 101 HIS A CA 1
ATOM 820 C C . HIS A 1 101 ? -19.703 -14.688 -7.43 1 87.25 101 HIS A C 1
ATOM 822 O O . HIS A 1 101 ? -18.875 -14.625 -8.344 1 87.25 101 HIS A O 1
ATOM 828 N N . PRO A 1 102 ? -20.516 -15.688 -7.25 1 83.12 102 PRO A N 1
ATOM 829 C CA . PRO A 1 102 ? -20.375 -16.859 -8.117 1 83.12 102 PRO A CA 1
ATOM 830 C C . PRO A 1 102 ? -20.484 -16.516 -9.602 1 83.12 102 PRO A C 1
ATOM 832 O O . PRO A 1 102 ? -19.781 -17.094 -10.43 1 83.12 102 PRO A O 1
ATOM 835 N N . GLN A 1 103 ? -21.344 -15.594 -9.953 1 86.31 103 GLN A N 1
ATOM 836 C CA . GLN A 1 103 ? -21.594 -15.273 -11.359 1 86.31 103 GLN A CA 1
ATOM 837 C C . GLN A 1 103 ? -20.609 -14.219 -11.852 1 86.31 103 GLN A C 1
ATOM 839 O O . GLN A 1 103 ? -20.078 -14.32 -12.969 1 86.31 103 GLN A O 1
ATOM 844 N N . GLN A 1 104 ? -20.203 -13.266 -11.062 1 86.94 104 GLN A N 1
ATOM 845 C CA . GLN A 1 104 ? -19.438 -12.109 -11.508 1 86.94 104 GLN A CA 1
ATOM 846 C C . GLN A 1 104 ? -17.984 -12.227 -11.102 1 86.94 104 GLN A C 1
ATOM 848 O O . GLN A 1 104 ? -17.125 -11.508 -11.617 1 86.94 104 GLN A O 1
ATOM 853 N N . GLY A 1 105 ? -17.781 -13.117 -10.227 1 90.38 105 GLY A N 1
ATOM 854 C CA . GLY A 1 105 ? -16.422 -13.211 -9.719 1 90.38 105 GLY A CA 1
ATOM 855 C C . GLY A 1 105 ? -16.109 -12.18 -8.648 1 90.38 105 GLY A C 1
ATOM 856 O O . GLY A 1 105 ? -16.938 -11.906 -7.777 1 90.38 105 GLY A O 1
ATOM 857 N N . ILE A 1 106 ? -14.914 -11.672 -8.68 1 92.88 106 ILE A N 1
ATOM 858 C CA . ILE A 1 106 ? -14.438 -10.75 -7.66 1 92.88 106 ILE A CA 1
ATOM 859 C C . ILE A 1 106 ? -15.016 -9.359 -7.906 1 92.88 106 ILE A C 1
ATOM 861 O O . ILE A 1 106 ? -14.93 -8.828 -9.016 1 92.88 106 ILE A O 1
ATOM 865 N N . ILE A 1 107 ? -15.664 -8.805 -6.941 1 96.19 107 ILE A N 1
ATOM 866 C CA . ILE A 1 107 ? -16.125 -7.422 -6.969 1 96.19 107 ILE A CA 1
ATOM 867 C C . ILE A 1 107 ? -15.359 -6.598 -5.938 1 96.19 107 ILE A C 1
ATOM 869 O O . ILE A 1 107 ? -15.602 -6.719 -4.734 1 96.19 107 ILE A O 1
ATOM 873 N N . PHE A 1 108 ? -14.555 -5.77 -6.422 1 97.81 108 PHE A N 1
ATOM 874 C CA . PHE A 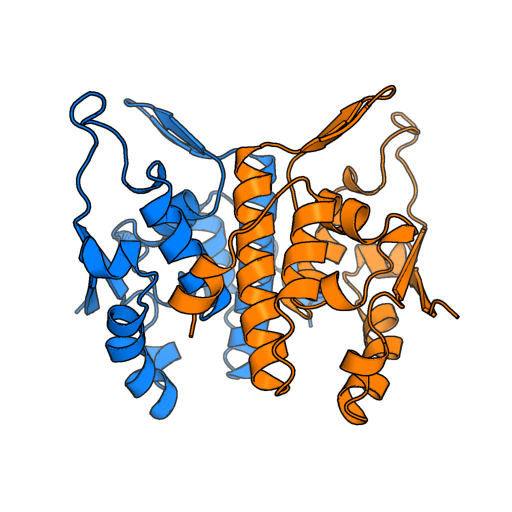1 108 ? -13.695 -4.965 -5.559 1 97.81 108 PHE A CA 1
ATOM 875 C C . PHE A 1 108 ? -14.477 -3.822 -4.926 1 97.81 108 PHE A C 1
ATOM 877 O O . PHE A 1 108 ? -15.391 -3.273 -5.543 1 97.81 108 PHE A O 1
ATOM 884 N N . ASN A 1 109 ? -14.148 -3.482 -3.686 1 97.88 109 ASN A N 1
ATOM 885 C CA . ASN A 1 109 ? -14.562 -2.191 -3.152 1 97.88 109 ASN A CA 1
ATOM 886 C C . ASN A 1 109 ? -14.047 -1.038 -4.012 1 97.88 109 ASN A C 1
ATOM 888 O O . ASN A 1 109 ? -12.852 -0.932 -4.262 1 97.88 109 ASN A O 1
ATOM 892 N N . PRO A 1 110 ? -14.898 -0.239 -4.465 1 97.25 110 PRO A N 1
ATOM 893 C CA . PRO A 1 110 ? -14.469 0.742 -5.465 1 97.25 110 PRO A CA 1
ATOM 894 C C . PRO A 1 110 ? -13.453 1.735 -4.918 1 97.25 110 PRO A C 1
ATOM 896 O O . PRO A 1 110 ? -12.492 2.084 -5.613 1 97.25 110 PRO A O 1
ATOM 899 N N . GLN A 1 111 ? -13.664 2.213 -3.709 1 97.5 111 GLN A N 1
ATOM 900 C CA . GLN A 1 111 ? -12.719 3.156 -3.121 1 97.5 111 GLN A CA 1
ATOM 901 C C . GLN A 1 111 ? -11.352 2.506 -2.9 1 97.5 111 GLN A C 1
ATOM 903 O O . GLN A 1 111 ? -10.32 3.107 -3.193 1 97.5 111 GLN A O 1
ATOM 908 N N . ALA A 1 112 ? -11.406 1.271 -2.43 1 98.62 112 ALA A N 1
ATOM 909 C CA . ALA A 1 112 ? -10.164 0.536 -2.191 1 98.62 112 ALA A CA 1
ATOM 910 C C . ALA A 1 112 ? -9.422 0.272 -3.498 1 98.62 112 ALA A C 1
ATOM 912 O O . ALA A 1 112 ? -8.195 0.341 -3.545 1 98.62 112 ALA A O 1
ATOM 913 N N . LEU A 1 113 ? -10.188 -0.02 -4.52 1 98.69 113 LEU A N 1
ATOM 914 C CA . LEU A 1 113 ? -9.578 -0.295 -5.816 1 98.69 113 LEU A CA 1
ATOM 915 C C . LEU A 1 113 ? -8.914 0.958 -6.379 1 98.69 113 LEU A C 1
ATOM 917 O O . LEU A 1 113 ? -7.816 0.888 -6.938 1 98.69 113 LEU A O 1
ATOM 921 N N . ASP A 1 114 ? -9.539 2.094 -6.234 1 98.5 114 ASP A N 1
ATOM 922 C CA . ASP A 1 114 ? -8.953 3.359 -6.664 1 98.5 114 ASP A CA 1
ATOM 923 C C . ASP A 1 114 ? -7.594 3.584 -6.016 1 98.5 114 ASP A C 1
ATOM 925 O O . ASP A 1 114 ? -6.625 3.93 -6.695 1 98.5 114 ASP A O 1
ATOM 929 N N . ILE A 1 115 ? -7.582 3.381 -4.75 1 98.69 115 ILE A N 1
ATOM 930 C CA . ILE A 1 115 ? -6.367 3.609 -3.973 1 98.69 115 ILE A CA 1
ATOM 931 C C . ILE A 1 115 ? -5.277 2.639 -4.418 1 98.69 115 ILE A C 1
ATOM 933 O O . ILE A 1 115 ? -4.141 3.045 -4.664 1 98.69 115 ILE A O 1
ATOM 937 N N . PHE A 1 116 ? -5.602 1.389 -4.609 1 98.94 116 PHE A N 1
ATOM 938 C CA . PHE A 1 116 ? -4.664 0.345 -5.004 1 98.94 116 PHE A CA 1
ATOM 939 C C . PHE A 1 116 ? -4.078 0.638 -6.379 1 98.94 116 PHE A C 1
ATOM 941 O O . PHE A 1 116 ? -2.857 0.605 -6.559 1 98.94 116 PHE A O 1
ATOM 948 N N . VAL A 1 117 ? -4.957 0.961 -7.305 1 98.88 117 VAL A N 1
ATOM 949 C CA . VAL A 1 117 ? -4.52 1.158 -8.68 1 98.88 117 VAL A CA 1
ATOM 950 C C . VAL A 1 117 ? -3.588 2.363 -8.766 1 98.88 117 VAL A C 1
ATOM 952 O O . VAL A 1 117 ? -2.512 2.285 -9.359 1 98.88 117 VAL A O 1
ATOM 955 N N . MET A 1 118 ? -3.9 3.436 -8.117 1 98.75 118 MET A N 1
ATOM 956 C CA . MET A 1 118 ? -3.055 4.625 -8.188 1 98.75 118 MET A CA 1
ATOM 957 C C . MET A 1 118 ? -1.734 4.398 -7.457 1 98.75 118 MET A C 1
ATOM 959 O O . MET A 1 118 ? -0.686 4.867 -7.902 1 98.75 118 MET A O 1
ATOM 963 N N . ALA A 1 119 ? -1.782 3.682 -6.32 1 98.88 119 ALA A N 1
ATOM 964 C CA . ALA A 1 119 ? -0.536 3.352 -5.637 1 98.88 119 ALA A CA 1
ATOM 965 C C . ALA A 1 119 ? 0.391 2.545 -6.543 1 98.88 119 ALA A C 1
AT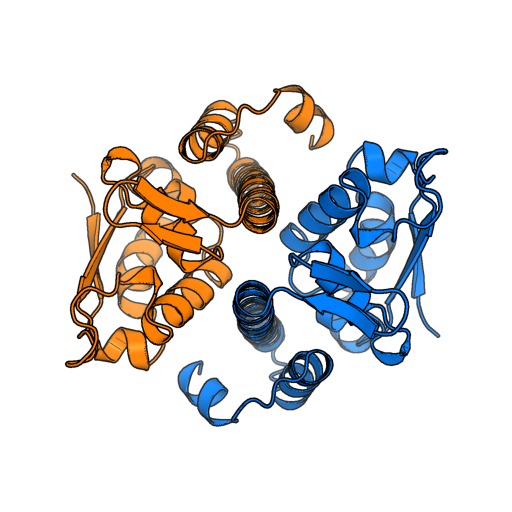OM 967 O O . ALA A 1 119 ? 1.596 2.803 -6.594 1 98.88 119 ALA A O 1
ATOM 968 N N . LYS A 1 120 ? -0.195 1.567 -7.242 1 98.81 120 LYS A N 1
ATOM 969 C CA . LYS A 1 120 ? 0.621 0.723 -8.109 1 98.81 120 LYS A CA 1
ATOM 970 C C . LYS A 1 120 ? 1.099 1.495 -9.336 1 98.81 120 LYS A C 1
ATOM 972 O O . LYS A 1 120 ? 2.201 1.259 -9.836 1 98.81 120 LYS A O 1
ATOM 977 N N . VAL A 1 121 ? 0.275 2.408 -9.805 1 98.5 121 VAL A N 1
ATOM 978 C CA . VAL A 1 121 ? 0.69 3.285 -10.891 1 98.5 121 VAL A CA 1
ATOM 979 C C . VAL A 1 121 ? 1.919 4.086 -10.469 1 98.5 121 VAL A C 1
ATOM 981 O O . VAL A 1 121 ? 2.932 4.098 -11.172 1 98.5 121 VAL A O 1
ATOM 984 N N . PHE A 1 122 ? 1.854 4.734 -9.328 1 98.44 122 PHE A N 1
ATOM 985 C CA . PHE A 1 122 ? 2.973 5.531 -8.844 1 98.44 122 PHE A CA 1
ATOM 986 C C . PHE A 1 122 ? 4.188 4.652 -8.578 1 98.44 122 PHE A C 1
ATOM 988 O O . PHE A 1 122 ? 5.32 5.035 -8.883 1 98.44 122 PHE A O 1
ATOM 995 N N . THR A 1 123 ? 3.982 3.488 -8.031 1 98.44 123 THR A N 1
ATOM 996 C CA . THR A 1 123 ? 5.059 2.551 -7.73 1 98.44 123 THR A CA 1
ATOM 997 C C . THR A 1 123 ? 5.793 2.145 -9.008 1 98.44 123 THR A C 1
ATOM 999 O O . THR A 1 123 ? 7.02 2.215 -9.07 1 98.44 123 THR A O 1
ATOM 1002 N N . LEU A 1 124 ? 5.051 1.728 -9.992 1 98 124 LEU A N 1
ATOM 1003 C CA . LEU A 1 124 ? 5.66 1.264 -11.234 1 98 124 LEU A CA 1
ATOM 1004 C C . LEU A 1 124 ? 6.328 2.416 -11.977 1 98 124 LEU A C 1
ATOM 1006 O O . LEU A 1 124 ? 7.391 2.24 -12.578 1 98 124 LEU A O 1
ATOM 1010 N N . TRP A 1 125 ? 5.68 3.602 -11.945 1 97.19 125 TRP A N 1
ATOM 1011 C CA . TRP A 1 125 ? 6.297 4.773 -12.562 1 97.19 125 TRP A CA 1
ATOM 1012 C C . TRP A 1 125 ? 7.68 5.031 -11.969 1 97.19 125 TRP A C 1
ATOM 1014 O O . TRP A 1 125 ? 8.664 5.145 -12.703 1 97.19 125 TRP A O 1
ATOM 1024 N N . GLN A 1 126 ? 7.734 5.043 -10.648 1 96 126 GLN A N 1
ATOM 1025 C CA . GLN A 1 126 ? 8.984 5.324 -9.953 1 96 126 GLN A CA 1
ATOM 1026 C C . GLN A 1 126 ? 10.016 4.23 -10.219 1 96 126 GLN A C 1
ATOM 1028 O O . GLN A 1 126 ? 11.18 4.523 -10.5 1 96 126 GLN A O 1
ATOM 1033 N N . TRP A 1 127 ? 9.617 3.027 -10.109 1 96.56 127 TRP A N 1
ATOM 1034 C CA . TRP A 1 127 ? 10.5 1.882 -10.281 1 96.56 127 TRP A CA 1
ATOM 1035 C C . TRP A 1 127 ? 11.047 1.826 -11.703 1 96.56 127 TRP A C 1
ATOM 1037 O O . TRP A 1 127 ? 12.25 1.646 -11.906 1 96.56 127 TRP A O 1
ATOM 1047 N N . LEU A 1 128 ? 10.211 1.989 -12.664 1 96.25 128 LEU A N 1
ATOM 1048 C CA . LEU A 1 128 ? 10.633 1.917 -14.062 1 96.25 128 LEU A CA 1
ATOM 1049 C C . LEU A 1 128 ? 11.508 3.107 -14.43 1 96.25 128 LEU A C 1
ATOM 1051 O O . LEU A 1 128 ? 12.492 2.957 -15.156 1 96.25 128 LEU A O 1
ATOM 1055 N N . GLN A 1 129 ? 11.156 4.309 -13.859 1 93.56 129 GLN A N 1
ATOM 1056 C CA . GLN A 1 129 ? 12.008 5.473 -14.078 1 93.56 129 GLN A CA 1
ATOM 1057 C C . GLN A 1 129 ? 13.422 5.23 -13.555 1 93.56 129 GLN A C 1
ATOM 1059 O O . GLN A 1 129 ? 14.406 5.602 -14.203 1 93.56 129 GLN A O 1
ATOM 1064 N N . ARG A 1 130 ? 13.523 4.621 -12.414 1 93.12 130 ARG A N 1
ATOM 1065 C CA . ARG A 1 130 ? 14.82 4.336 -11.805 1 93.12 130 ARG A CA 1
ATOM 1066 C C . ARG A 1 130 ? 15.617 3.354 -12.656 1 93.12 130 ARG A C 1
ATOM 1068 O O . ARG A 1 130 ? 16.844 3.373 -12.648 1 93.12 130 ARG A O 1
ATOM 1075 N N . GLN A 1 131 ? 14.922 2.523 -13.406 1 91.19 131 GLN A N 1
ATOM 1076 C CA . GLN A 1 131 ? 15.57 1.551 -14.281 1 91.19 131 GLN A CA 1
ATOM 1077 C C . GLN A 1 131 ? 15.867 2.158 -15.648 1 91.19 131 GLN A C 1
ATOM 1079 O O . GLN A 1 131 ? 16.391 1.476 -16.531 1 91.19 131 GLN A O 1
ATOM 1084 N N . GLY A 1 132 ? 15.484 3.455 -15.891 1 89.69 132 GLY A N 1
ATOM 1085 C CA . GLY A 1 132 ? 15.688 4.109 -17.172 1 89.69 132 GLY A CA 1
ATOM 1086 C C . GLY A 1 132 ? 14.727 3.623 -18.25 1 89.69 132 GLY A C 1
ATOM 1087 O O . GLY A 1 132 ? 15.023 3.717 -19.438 1 89.69 132 GLY A O 1
ATOM 1088 N N . TYR A 1 133 ? 13.633 3.021 -17.844 1 89.31 133 TYR A N 1
ATOM 1089 C CA . TYR A 1 133 ? 12.648 2.41 -18.734 1 89.31 133 TYR A CA 1
ATOM 1090 C C . TYR A 1 133 ? 11.273 3.033 -18.531 1 89.31 133 TYR A C 1
ATOM 1092 O O . TYR A 1 133 ? 10.352 2.377 -18.047 1 89.31 133 TYR A O 1
ATOM 1100 N N . PRO A 1 134 ? 11.195 4.312 -18.922 1 77.25 134 PRO A N 1
ATOM 1101 C CA . PRO A 1 134 ? 9.867 4.895 -18.703 1 77.25 134 PRO A CA 1
ATOM 1102 C C . PRO A 1 134 ? 8.812 4.316 -19.656 1 77.25 134 PRO A C 1
ATOM 1104 O O . PRO A 1 134 ? 8.844 4.586 -20.859 1 77.25 134 PRO A O 1
ATOM 1107 N N . ALA A 1 135 ? 7.949 3.422 -19.109 1 85.69 135 ALA A N 1
ATOM 1108 C CA . ALA A 1 135 ? 6.984 2.719 -19.953 1 85.69 135 ALA A CA 1
ATOM 1109 C C . ALA A 1 135 ? 5.551 3.096 -19.578 1 85.69 135 ALA A C 1
ATOM 1111 O O . ALA A 1 135 ? 4.824 2.287 -19 1 85.69 135 ALA A O 1
ATOM 1112 N N . VAL A 1 136 ? 5.195 4.234 -20.016 1 93.88 136 VAL A N 1
ATOM 1113 C CA . VAL A 1 136 ? 3.867 4.773 -19.734 1 93.88 136 VAL A CA 1
ATOM 1114 C C . VAL A 1 136 ? 2.801 3.781 -20.188 1 93.88 136 VAL A C 1
ATOM 1116 O O . VAL A 1 136 ? 1.842 3.512 -19.469 1 93.88 136 VAL A O 1
ATOM 1119 N N . GLU A 1 137 ? 2.979 3.189 -21.312 1 94.75 137 GLU A N 1
ATOM 1120 C CA . GLU A 1 137 ? 1.974 2.305 -21.891 1 94.75 137 GLU A CA 1
ATOM 1121 C C . GLU A 1 137 ? 1.796 1.043 -21.062 1 94.75 137 GLU A C 1
ATOM 1123 O O . GLU A 1 137 ? 0.681 0.535 -20.922 1 94.75 137 GLU A O 1
ATOM 1128 N N . LYS A 1 138 ? 2.904 0.515 -20.531 1 95.38 138 LYS A N 1
ATOM 1129 C CA . LYS A 1 138 ? 2.812 -0.669 -19.672 1 95.38 138 LYS A CA 1
ATOM 1130 C C . LYS A 1 138 ? 2.062 -0.361 -18.391 1 95.38 138 LYS A C 1
ATOM 1132 O O . LYS A 1 138 ? 1.285 -1.187 -17.906 1 95.38 138 LYS A O 1
ATOM 1137 N N . ILE A 1 139 ? 2.322 0.845 -17.859 1 97.88 139 ILE A N 1
ATOM 1138 C CA . ILE A 1 139 ? 1.635 1.257 -16.641 1 97.88 139 ILE A CA 1
ATOM 1139 C C . ILE A 1 139 ? 0.148 1.455 -16.922 1 97.88 139 ILE A C 1
ATOM 1141 O O . ILE A 1 139 ? -0.704 1.01 -16.156 1 97.88 139 ILE A O 1
ATOM 1145 N N . LYS A 1 140 ? -0.156 2.094 -18.016 1 98.06 140 LYS A N 1
ATOM 1146 C CA . LYS A 1 140 ? -1.546 2.256 -18.438 1 98.06 140 LYS A CA 1
ATOM 1147 C C . LYS A 1 140 ? -2.215 0.902 -18.656 1 98.06 140 LYS A C 1
ATOM 1149 O O . LYS A 1 140 ? -3.389 0.723 -18.328 1 98.06 140 LYS A O 1
ATOM 1154 N N . GLY A 1 141 ? -1.479 -0.025 -19.281 1 97.62 141 GLY A N 1
ATOM 1155 C CA . GLY A 1 141 ? -1.986 -1.375 -19.469 1 97.62 141 GLY A CA 1
ATOM 1156 C C . GLY A 1 141 ? -2.357 -2.059 -18.172 1 97.62 141 GLY A C 1
ATOM 1157 O O . GLY A 1 141 ? -3.408 -2.697 -18.078 1 97.62 141 GLY A O 1
ATOM 1158 N N . MET A 1 142 ? -1.494 -1.898 -17.172 1 98.44 142 MET A N 1
ATOM 1159 C CA . MET A 1 142 ? -1.769 -2.477 -15.867 1 98.44 142 MET A CA 1
ATOM 1160 C C . MET A 1 142 ? -3.057 -1.908 -15.281 1 98.44 142 MET A C 1
ATOM 1162 O O . MET A 1 142 ? -3.906 -2.658 -14.797 1 98.44 142 MET A O 1
ATOM 1166 N N . ALA A 1 143 ? -3.191 -0.592 -15.328 1 98.5 143 ALA A N 1
ATOM 1167 C CA . ALA A 1 143 ? -4.395 0.048 -14.805 1 98.5 143 ALA A CA 1
ATOM 1168 C C . ALA A 1 143 ? -5.637 -0.428 -15.547 1 98.5 143 ALA A C 1
ATOM 1170 O O . ALA A 1 143 ? -6.699 -0.614 -14.945 1 98.5 143 ALA A O 1
ATOM 1171 N N . ALA A 1 144 ? -5.504 -0.675 -16.812 1 98.12 144 ALA A N 1
ATOM 1172 C CA . ALA A 1 144 ? -6.625 -1.09 -17.641 1 98.12 144 ALA A CA 1
ATOM 1173 C C . ALA A 1 144 ? -7.137 -2.467 -17.234 1 98.12 144 ALA A C 1
ATOM 1175 O O . ALA A 1 144 ? -8.32 -2.766 -17.391 1 98.12 144 ALA A O 1
ATOM 1176 N N . MET A 1 145 ? -6.238 -3.328 -16.75 1 97.94 145 MET A N 1
ATOM 1177 C CA . MET A 1 145 ? -6.637 -4.652 -16.281 1 97.94 145 MET A CA 1
ATOM 1178 C C . MET A 1 145 ? -7.664 -4.543 -15.148 1 97.94 145 MET A C 1
ATOM 1180 O O . MET A 1 145 ? -8.422 -5.48 -14.906 1 97.94 145 MET A O 1
ATOM 1184 N N . PHE A 1 146 ? -7.73 -3.342 -14.492 1 98 146 PHE A N 1
ATOM 1185 C CA . PHE A 1 146 ? -8.672 -3.107 -13.398 1 98 146 PHE A CA 1
ATOM 1186 C C . PHE A 1 146 ? -9.789 -2.17 -13.844 1 98 146 PHE A C 1
ATOM 1188 O O . PHE A 1 146 ? -10.57 -1.693 -13.016 1 98 146 PHE A O 1
ATOM 1195 N N . GLY A 1 147 ? -9.812 -1.788 -15.125 1 97.12 147 GLY A N 1
ATOM 1196 C CA . GLY A 1 147 ? -10.898 -0.997 -15.672 1 97.12 147 GLY A CA 1
ATOM 1197 C C . GLY A 1 147 ? -10.609 0.492 -15.688 1 97.12 147 GLY A C 1
ATOM 1198 O O . GLY A 1 147 ? -11.516 1.307 -15.852 1 97.12 147 GLY A O 1
ATOM 1199 N N . TYR A 1 148 ? -9.414 0.857 -15.523 1 98.25 148 TYR A N 1
ATOM 1200 C CA . TYR A 1 148 ? -9.07 2.273 -15.469 1 98.25 148 TYR A CA 1
ATOM 1201 C C . TYR A 1 148 ? -8.422 2.732 -16.766 1 98.25 148 TYR A C 1
ATOM 1203 O O . TYR A 1 148 ? -7.551 2.051 -17.312 1 98.25 148 TYR A O 1
ATOM 1211 N N . GLU A 1 149 ? -8.867 3.803 -17.234 1 97.75 149 GLU A N 1
ATOM 1212 C CA . GLU A 1 149 ? -8.242 4.488 -18.359 1 97.75 149 GLU A CA 1
ATOM 1213 C C . GLU A 1 149 ? -7.516 5.75 -17.906 1 97.75 149 GLU A C 1
ATOM 1215 O O . GLU A 1 149 ? -8.148 6.77 -17.625 1 97.75 149 GLU A O 1
ATOM 1220 N N . LEU A 1 150 ? -6.227 5.723 -17.938 1 97.12 150 LEU A N 1
ATOM 1221 C CA . LEU A 1 150 ? -5.43 6.828 -17.422 1 97.12 150 LEU A CA 1
ATOM 1222 C C . LEU A 1 150 ? -5.078 7.809 -18.531 1 97.12 150 LEU A C 1
ATOM 1224 O O . LEU A 1 150 ? -4.797 7.395 -19.672 1 97.12 150 LEU A O 1
ATOM 1228 N N . ASP A 1 151 ? -5.117 8.977 -18.234 1 96 151 ASP A N 1
ATOM 1229 C CA . ASP A 1 151 ? -4.656 10.031 -19.141 1 96 151 ASP A CA 1
ATOM 1230 C C . ASP A 1 151 ? -3.143 10.195 -19.047 1 96 151 ASP A C 1
ATOM 1232 O O . ASP A 1 151 ? -2.568 10.195 -17.969 1 96 151 ASP A O 1
ATOM 1236 N N . SER A 1 152 ? -2.537 10.445 -20.219 1 94.06 152 SER A N 1
ATOM 1237 C CA . SER A 1 152 ? -1.09 10.625 -20.281 1 94.06 152 SER A CA 1
ATOM 1238 C C . SER A 1 152 ? -0.651 11.859 -19.5 1 94.06 152 SER A C 1
ATOM 1240 O O . SER A 1 152 ? 0.506 11.961 -19.094 1 94.06 152 SER A O 1
ATOM 1242 N N . GLU A 1 153 ? -1.542 12.75 -19.312 1 94.06 153 GLU A N 1
ATOM 1243 C CA . GLU A 1 153 ? -1.247 13.984 -18.578 1 94.06 153 GLU A CA 1
ATOM 1244 C C . GLU A 1 153 ? -0.804 13.695 -17.156 1 94.06 153 GLU A C 1
ATOM 1246 O O . GLU A 1 153 ? -0.02 14.453 -16.578 1 94.06 153 GLU A O 1
ATOM 1251 N N . LEU A 1 154 ? -1.296 12.648 -16.594 1 95.69 154 LEU A N 1
ATOM 1252 C CA . LEU A 1 154 ? -0.884 12.242 -15.258 1 95.69 154 LEU A CA 1
ATOM 1253 C C . LEU A 1 154 ? 0.632 12.094 -15.172 1 95.69 154 LEU A C 1
ATOM 1255 O O . LEU A 1 154 ? 1.256 12.562 -14.219 1 95.69 154 LEU A O 1
ATOM 1259 N N . PHE A 1 155 ? 1.21 11.523 -16.219 1 95.06 155 PHE A N 1
ATOM 1260 C CA . PHE A 1 155 ? 2.631 11.195 -16.203 1 95.06 155 PHE A CA 1
ATOM 1261 C C . PHE A 1 155 ? 3.473 12.445 -16.438 1 95.06 155 PHE A C 1
ATOM 1263 O O . PHE A 1 155 ? 4.641 12.5 -16.047 1 95.06 155 PHE A O 1
ATOM 1270 N N . THR A 1 156 ? 2.844 13.453 -17.031 1 93.25 156 THR A N 1
ATOM 1271 C CA . THR A 1 156 ? 3.506 14.75 -17.156 1 93.25 156 THR A CA 1
ATOM 1272 C C . THR A 1 156 ? 3.646 15.414 -15.789 1 93.25 156 THR A C 1
ATOM 1274 O O . THR A 1 156 ? 4.66 16.062 -15.508 1 93.25 156 THR A O 1
ATOM 1277 N N . LEU A 1 157 ? 2.621 15.227 -14.953 1 92.44 157 LEU A N 1
ATOM 1278 C CA . LEU A 1 157 ? 2.641 15.781 -13.602 1 92.44 157 LEU A CA 1
ATOM 1279 C C . LEU A 1 157 ? 3.709 15.102 -12.758 1 92.44 157 LEU A C 1
ATOM 1281 O O . LEU A 1 157 ? 4.246 15.711 -11.828 1 92.44 157 LEU A O 1
ATOM 1285 N N . LEU A 1 158 ? 4.008 13.828 -13.094 1 93.25 158 LEU A N 1
ATOM 1286 C CA . LEU A 1 158 ? 4.902 13.031 -12.258 1 93.25 158 LEU A CA 1
ATOM 1287 C C . LEU A 1 158 ? 6.355 13.234 -12.68 1 93.25 158 LEU A C 1
ATOM 1289 O O . LEU A 1 158 ? 7.27 12.773 -11.984 1 93.25 158 LEU A O 1
ATOM 1293 N N . GLN A 1 159 ? 6.598 13.844 -13.797 1 87.44 159 GLN A N 1
ATOM 1294 C CA . GLN A 1 159 ? 7.945 14.078 -14.297 1 87.44 159 GLN A CA 1
ATOM 1295 C C . GLN A 1 159 ? 8.695 15.078 -13.422 1 87.44 159 GLN A C 1
ATOM 1297 O O . GLN A 1 159 ? 8.102 16.047 -12.93 1 87.44 159 GLN A O 1
ATOM 1302 N N . MET B 1 1 ? 10.242 20.031 19.109 1 81.81 1 MET B N 1
ATOM 1303 C CA . MET B 1 1 ? 9.164 20.75 18.438 1 81.81 1 MET B CA 1
ATOM 1304 C C . MET B 1 1 ? 8.766 20.062 17.156 1 81.81 1 MET B C 1
ATOM 1306 O O . MET B 1 1 ? 9.609 19.469 16.469 1 81.81 1 MET B O 1
ATOM 1310 N N . ALA B 1 2 ? 7.363 19.922 16.828 1 90.38 2 ALA B N 1
ATOM 1311 C CA . ALA B 1 2 ? 6.906 19.25 15.617 1 90.38 2 ALA B CA 1
ATOM 1312 C C . ALA B 1 2 ? 7.297 20.047 14.375 1 90.38 2 ALA B C 1
ATOM 1314 O O . ALA B 1 2 ? 7.395 21.281 14.422 1 90.38 2 ALA B O 1
ATOM 1315 N N . ILE B 1 3 ? 7.676 19.391 13.383 1 97.25 3 ILE B N 1
ATOM 1316 C CA . ILE B 1 3 ? 7.945 19.984 12.07 1 97.25 3 ILE B CA 1
ATOM 1317 C C . ILE B 1 3 ? 6.66 20.016 11.25 1 97.25 3 ILE B C 1
ATOM 1319 O O . ILE B 1 3 ? 6.031 18.984 11.016 1 97.25 3 ILE B O 1
ATOM 1323 N N . ALA B 1 4 ? 6.297 21.219 10.867 1 97 4 ALA B N 1
ATOM 1324 C CA . ALA B 1 4 ? 5.066 21.391 10.102 1 97 4 ALA B CA 1
ATOM 1325 C C . ALA B 1 4 ? 5.352 21.422 8.602 1 97 4 ALA B C 1
ATOM 1327 O O . ALA B 1 4 ? 6.289 22.094 8.156 1 97 4 ALA B O 1
ATOM 1328 N N . ILE B 1 5 ? 4.617 20.734 7.836 1 98.44 5 ILE B N 1
ATOM 1329 C CA . ILE B 1 5 ? 4.668 20.734 6.375 1 98.44 5 ILE B CA 1
ATOM 1330 C C . ILE B 1 5 ? 3.381 21.328 5.812 1 98.44 5 ILE B C 1
ATOM 1332 O O . ILE B 1 5 ? 2.295 20.766 6.012 1 98.44 5 ILE B O 1
ATOM 1336 N N . GLN B 1 6 ? 3.512 22.375 5.125 1 98.5 6 GLN B N 1
ATOM 1337 C CA . GLN B 1 6 ? 2.348 23.047 4.562 1 98.5 6 GLN B CA 1
ATOM 1338 C C . GLN B 1 6 ? 2.074 22.578 3.137 1 98.5 6 GLN B C 1
ATOM 1340 O O . GLN B 1 6 ? 2.988 22.516 2.311 1 98.5 6 GLN B O 1
ATOM 1345 N N . LEU B 1 7 ? 0.865 22.25 2.879 1 98.69 7 LEU B N 1
ATOM 1346 C CA . LEU B 1 7 ? 0.43 21.844 1.544 1 98.69 7 LEU B CA 1
ATOM 1347 C C . LEU B 1 7 ? -0.595 22.828 0.991 1 98.69 7 LEU B C 1
ATOM 1349 O O . LEU B 1 7 ? -1.643 23.062 1.603 1 98.69 7 LEU B O 1
ATOM 1353 N N . THR B 1 8 ? -0.274 23.406 -0.146 1 98.69 8 THR B N 1
ATOM 1354 C CA . THR B 1 8 ? -1.194 24.297 -0.838 1 98.69 8 THR B CA 1
ATOM 1355 C C . THR B 1 8 ? -2.02 23.531 -1.869 1 98.69 8 THR B C 1
ATOM 1357 O O . THR B 1 8 ? -1.639 22.438 -2.289 1 98.69 8 THR B O 1
ATOM 1360 N N . PRO B 1 9 ? -3.18 24.156 -2.295 1 98.44 9 PRO B N 1
ATOM 1361 C CA . PRO B 1 9 ? -3.988 23.5 -3.326 1 98.44 9 PRO B CA 1
ATOM 1362 C C . PRO B 1 9 ? -3.205 23.219 -4.609 1 98.44 9 PRO B C 1
ATOM 1364 O O . PRO B 1 9 ? -3.355 22.156 -5.219 1 98.44 9 PRO B O 1
ATOM 1367 N N . ASP B 1 10 ? -2.379 24.156 -4.969 1 98.31 10 ASP B N 1
ATOM 1368 C CA . ASP B 1 10 ? -1.589 24 -6.184 1 98.31 10 ASP B CA 1
ATOM 1369 C C . ASP B 1 10 ? -0.633 22.812 -6.074 1 98.31 10 ASP B C 1
ATOM 1371 O O . ASP B 1 10 ? -0.504 22.031 -7.008 1 98.31 10 ASP B O 1
ATOM 1375 N N . GLN B 1 11 ? 0.037 22.688 -4.973 1 98.38 11 GLN B N 1
ATOM 1376 C CA . GLN B 1 11 ? 0.96 21.578 -4.746 1 98.38 11 GLN B CA 1
ATOM 1377 C C . GLN B 1 11 ? 0.226 20.234 -4.738 1 98.38 11 GLN B C 1
ATOM 1379 O O . GLN B 1 11 ? 0.738 19.234 -5.246 1 98.38 11 GLN B O 1
ATOM 1384 N N . ILE B 1 12 ? -0.954 20.219 -4.18 1 98.56 12 ILE B N 1
ATOM 1385 C CA . ILE B 1 12 ? -1.773 19 -4.137 1 98.56 12 ILE B CA 1
ATOM 1386 C C . ILE B 1 12 ? -2.219 18.641 -5.551 1 98.56 12 ILE B C 1
ATOM 1388 O O . ILE B 1 12 ? -2.047 17.5 -5.984 1 98.56 12 ILE B O 1
ATOM 1392 N N . ASP B 1 13 ? -2.686 19.641 -6.324 1 97.88 13 ASP B N 1
ATOM 1393 C CA . ASP B 1 13 ? -3.225 19.375 -7.656 1 97.88 13 ASP B CA 1
ATOM 1394 C C . ASP B 1 13 ? -2.127 18.938 -8.617 1 97.88 13 ASP B C 1
ATOM 1396 O O . ASP B 1 13 ? -2.385 18.172 -9.555 1 97.88 13 ASP B O 1
ATOM 1400 N N . ARG B 1 14 ? -0.965 19.328 -8.297 1 97.88 14 ARG B N 1
ATOM 1401 C CA . ARG B 1 14 ? 0.142 19.016 -9.195 1 97.88 14 ARG B CA 1
ATOM 1402 C C . ARG B 1 14 ? 0.928 17.812 -8.688 1 97.88 14 ARG B C 1
ATOM 1404 O O . ARG B 1 14 ? 1.995 17.484 -9.219 1 97.88 14 ARG B O 1
ATOM 1411 N N . LEU B 1 15 ? 0.442 17.188 -7.668 1 98.31 15 LEU B N 1
ATOM 1412 C CA . LEU B 1 15 ? 1.124 16.062 -7.051 1 98.31 15 LEU B CA 1
ATOM 1413 C C . LEU B 1 15 ? 2.574 16.406 -6.73 1 98.31 15 LEU B C 1
ATOM 1415 O O . LEU B 1 15 ? 3.467 15.57 -6.891 1 98.31 15 LEU B O 1
ATOM 1419 N N . ASP B 1 16 ? 2.799 17.641 -6.359 1 98.38 16 ASP B N 1
ATOM 1420 C CA . ASP B 1 16 ? 4.113 18.172 -6.012 1 98.38 16 ASP B CA 1
ATOM 1421 C C . ASP B 1 16 ? 4.516 17.75 -4.598 1 98.38 16 ASP B C 1
ATOM 1423 O O . ASP B 1 16 ? 3.893 18.172 -3.621 1 98.38 16 ASP B O 1
ATOM 1427 N N . LEU B 1 17 ? 5.574 16.984 -4.438 1 98.44 17 LEU B N 1
ATOM 1428 C CA . LEU B 1 17 ? 5.996 16.484 -3.133 1 98.44 17 LEU B CA 1
ATOM 1429 C C . LEU B 1 17 ? 7.098 17.375 -2.545 1 98.44 17 LEU B C 1
ATOM 1431 O O . LEU B 1 17 ? 7.637 17.062 -1.48 1 98.44 17 LEU B O 1
ATOM 1435 N N . SER B 1 18 ? 7.383 18.453 -3.162 1 98.38 1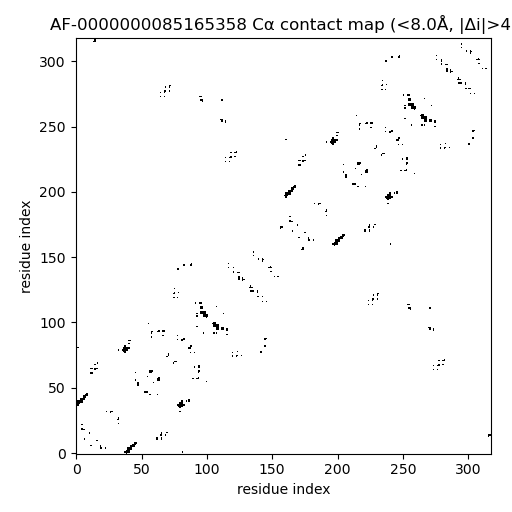8 SER B N 1
ATOM 1436 C CA . SER B 1 18 ? 8.516 19.281 -2.76 1 98.38 18 SER B CA 1
ATOM 1437 C C . SER B 1 18 ? 8.391 19.719 -1.303 1 98.38 18 SER B C 1
ATOM 1439 O O . SER B 1 18 ? 9.391 19.766 -0.579 1 98.38 18 SER B O 1
ATOM 1441 N N . PRO B 1 19 ? 7.184 20.062 -0.812 1 98.44 19 PRO B N 1
ATOM 1442 C CA . PRO B 1 19 ? 7.109 20.469 0.597 1 98.44 19 PRO B CA 1
ATOM 1443 C C . PRO B 1 19 ? 7.574 19.359 1.545 1 98.44 19 PRO B C 1
ATOM 1445 O O . PRO B 1 19 ? 8.195 19.641 2.572 1 98.44 19 PRO B O 1
ATOM 1448 N N . LEU B 1 20 ? 7.27 18.188 1.259 1 98.56 20 LEU B N 1
ATOM 1449 C CA . LEU B 1 20 ? 7.684 17.047 2.053 1 98.56 20 LEU B CA 1
ATOM 1450 C C . LEU B 1 20 ? 9.164 16.734 1.842 1 98.56 20 LEU B C 1
ATOM 1452 O O . LEU B 1 20 ? 9.898 16.5 2.805 1 98.56 20 LEU B O 1
ATOM 1456 N N . GLU B 1 21 ? 9.633 16.781 0.62 1 98.31 21 GLU B N 1
ATOM 1457 C CA . GLU B 1 21 ? 11.023 16.5 0.262 1 98.31 21 GLU B CA 1
ATOM 1458 C C . GLU B 1 21 ? 11.977 17.484 0.924 1 98.31 21 GLU B C 1
ATOM 1460 O O . GLU B 1 21 ? 13.078 17.125 1.334 1 98.31 21 GLU B O 1
ATOM 1465 N N . HIS B 1 22 ? 11.531 18.719 0.981 1 98.25 22 HIS B N 1
ATOM 1466 C CA . HIS B 1 22 ? 12.359 19.766 1.59 1 98.25 22 HIS B CA 1
ATOM 1467 C C . HIS B 1 22 ? 12.664 19.438 3.049 1 98.25 22 HIS B C 1
ATOM 1469 O O . HIS B 1 22 ? 13.75 19.75 3.547 1 98.25 22 HIS B O 1
ATOM 1475 N N . VAL B 1 23 ? 11.766 18.797 3.707 1 98.12 23 VAL B N 1
ATOM 1476 C CA . VAL B 1 23 ? 11.93 18.438 5.113 1 98.12 23 VAL B CA 1
ATOM 1477 C C . VAL B 1 23 ? 12.711 17.125 5.223 1 98.12 23 VAL B C 1
ATOM 1479 O O . VAL B 1 23 ? 13.625 17.016 6.043 1 98.12 23 VAL B O 1
ATOM 1482 N N . LEU B 1 24 ? 12.422 16.172 4.371 1 98.25 24 LEU B N 1
ATOM 1483 C CA . LEU B 1 24 ? 12.945 14.82 4.512 1 98.25 24 LEU B CA 1
ATOM 1484 C C . LEU B 1 24 ? 14.352 14.719 3.945 1 98.25 24 LEU B C 1
ATOM 1486 O O . LEU B 1 24 ? 15.18 13.953 4.453 1 98.25 24 LEU B O 1
ATOM 1490 N N . 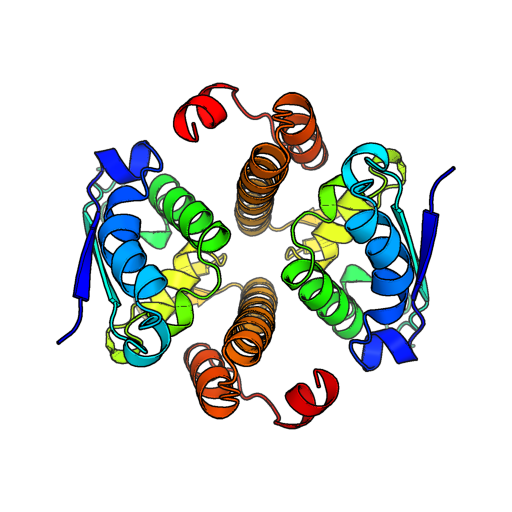ALA B 1 25 ? 14.641 15.477 2.918 1 97.94 25 ALA B N 1
ATOM 1491 C CA . ALA B 1 25 ? 15.898 15.312 2.195 1 97.94 25 ALA B CA 1
ATOM 1492 C C . ALA B 1 25 ? 17.094 15.523 3.119 1 97.94 25 ALA B C 1
ATOM 1494 O O . ALA B 1 25 ? 18 14.695 3.164 1 97.94 25 ALA B O 1
ATOM 1495 N N . PRO B 1 26 ? 17.109 16.641 3.883 1 97.81 26 PRO B N 1
ATOM 1496 C CA . PRO B 1 26 ? 18.25 16.812 4.801 1 97.81 26 PRO B CA 1
ATOM 1497 C C . PRO B 1 26 ? 18.312 15.727 5.875 1 97.81 26 PRO B C 1
ATOM 1499 O O . PRO B 1 26 ? 19.391 15.305 6.27 1 97.81 26 PRO B O 1
ATOM 1502 N N . LEU B 1 27 ? 17.172 15.273 6.398 1 97.31 27 LEU B N 1
ATOM 1503 C CA . LEU B 1 27 ? 17.141 14.227 7.418 1 97.31 27 LEU B CA 1
ATOM 1504 C C . LEU B 1 27 ? 17.688 12.914 6.867 1 97.31 27 LEU B C 1
ATOM 1506 O O . LEU B 1 27 ? 18.391 12.188 7.566 1 97.31 27 LEU B O 1
ATOM 1510 N N . ILE B 1 28 ? 17.312 12.578 5.633 1 97 28 ILE B N 1
ATOM 1511 C CA . ILE B 1 28 ? 17.781 11.367 4.973 1 97 28 ILE B CA 1
ATOM 1512 C C . ILE B 1 28 ? 19.297 11.461 4.754 1 97 28 ILE B C 1
ATOM 1514 O O . ILE B 1 28 ? 20.031 10.539 5.102 1 97 28 ILE B O 1
ATOM 1518 N N . ALA B 1 29 ? 19.75 12.562 4.301 1 97 29 ALA B N 1
ATOM 1519 C CA . ALA B 1 29 ? 21.156 12.766 3.994 1 97 29 ALA B CA 1
ATOM 1520 C C . ALA B 1 29 ? 22.016 12.664 5.254 1 97 29 ALA B C 1
ATOM 1522 O O . ALA B 1 29 ? 23.125 12.148 5.211 1 97 29 ALA B O 1
ATOM 1523 N N . GLN B 1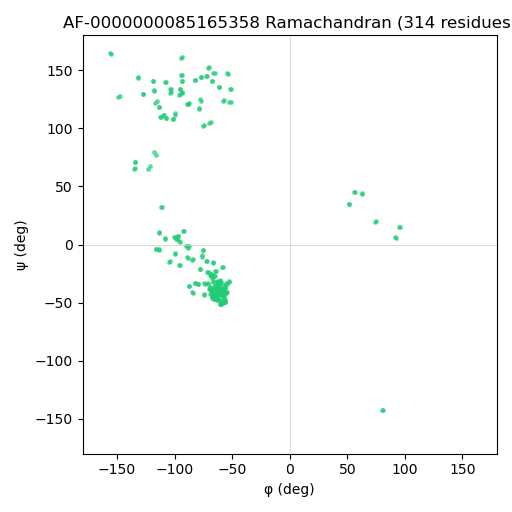 30 ? 21.484 13.133 6.324 1 97.19 30 GLN B N 1
ATOM 1524 C CA . GLN B 1 30 ? 22.234 13.18 7.574 1 97.19 30 GLN B CA 1
ATOM 1525 C C . GLN B 1 30 ? 21.938 11.961 8.438 1 97.19 30 GLN B C 1
ATOM 1527 O O . GLN B 1 30 ? 22.406 11.867 9.578 1 97.19 30 GLN B O 1
ATOM 1532 N N . GLN B 1 31 ? 21.109 11.008 7.953 1 94.94 31 GLN B N 1
ATOM 1533 C CA . GLN B 1 31 ? 20.719 9.797 8.664 1 94.94 31 GLN B CA 1
ATOM 1534 C C . GLN B 1 31 ? 20.078 10.117 10.008 1 94.94 31 GLN B C 1
ATOM 1536 O O . GLN B 1 31 ? 20.438 9.531 11.031 1 94.94 31 GLN B O 1
ATOM 1541 N N . GLN B 1 32 ? 19.188 11.094 9.93 1 96.56 32 GLN B N 1
ATOM 1542 C CA . GLN B 1 32 ? 18.609 11.586 11.172 1 96.56 32 GLN B CA 1
ATOM 1543 C C 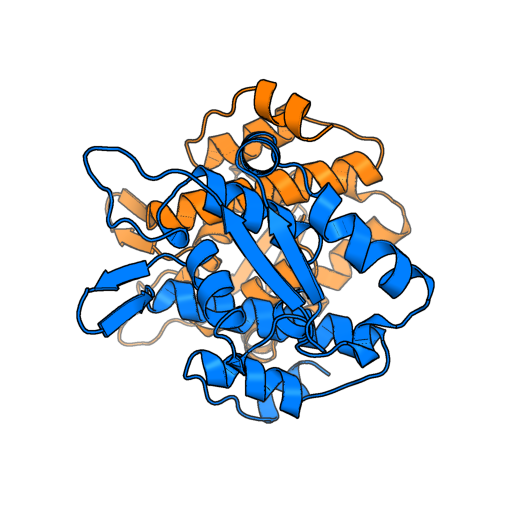. GLN B 1 32 ? 17.109 11.258 11.234 1 96.56 32 GLN B C 1
ATOM 1545 O O . GLN B 1 32 ? 16.406 11.758 12.109 1 96.56 32 GLN B O 1
ATOM 1550 N N . LEU B 1 33 ? 16.625 10.453 10.367 1 96.31 33 LEU B N 1
ATOM 1551 C CA . LEU B 1 33 ? 15.195 10.148 10.328 1 96.31 33 LEU B CA 1
ATOM 1552 C C . LEU B 1 33 ? 14.75 9.484 11.625 1 96.31 33 LEU B C 1
ATOM 1554 O O . LEU B 1 33 ? 13.703 9.828 12.172 1 96.31 33 LEU B O 1
ATOM 1558 N N . LEU B 1 34 ? 15.555 8.562 12.141 1 95.56 34 LEU B N 1
ATOM 1559 C CA . LEU B 1 34 ? 15.18 7.812 13.336 1 95.56 34 LEU B CA 1
ATOM 1560 C C . LEU B 1 34 ? 15.016 8.742 14.531 1 95.56 34 LEU B C 1
ATOM 1562 O O . LEU B 1 34 ? 14.156 8.523 15.383 1 95.56 34 LEU B O 1
ATOM 1566 N N . ALA B 1 35 ? 15.758 9.805 14.594 1 95.75 35 ALA B N 1
ATOM 1567 C CA . ALA B 1 35 ? 15.727 10.75 15.703 1 95.75 35 ALA B CA 1
ATOM 1568 C C . ALA B 1 35 ? 14.484 11.641 15.633 1 95.75 35 ALA B C 1
ATOM 1570 O O . ALA B 1 35 ? 14.141 12.305 16.609 1 95.75 35 ALA B O 1
ATOM 1571 N N . HIS B 1 36 ? 13.812 11.57 14.555 1 97.12 36 HIS B N 1
ATOM 1572 C CA . HIS B 1 36 ? 12.648 12.438 14.375 1 97.12 36 HIS B CA 1
ATOM 1573 C C . HIS B 1 36 ? 11.352 11.641 14.398 1 97.12 36 HIS B C 1
ATOM 1575 O O . HIS B 1 36 ? 10.406 11.961 13.68 1 97.12 36 HIS B O 1
ATOM 1581 N N . HIS B 1 37 ? 11.344 10.539 15.188 1 96.81 37 HIS B N 1
ATOM 1582 C CA . HIS B 1 37 ? 10.141 9.758 15.445 1 96.81 37 HIS B CA 1
ATOM 1583 C C . HIS B 1 37 ? 8.992 10.641 15.906 1 96.81 37 HIS B C 1
ATOM 1585 O O . HIS B 1 37 ? 9.141 11.422 16.844 1 96.81 37 HIS B O 1
ATOM 1591 N N . GLN B 1 38 ? 7.824 10.594 15.133 1 97.81 38 GLN B N 1
ATOM 1592 C CA . GLN B 1 38 ? 6.578 11.273 15.477 1 97.81 38 GLN B CA 1
ATOM 1593 C C . GLN B 1 38 ? 6.766 12.781 15.508 1 97.81 38 GLN B C 1
ATOM 1595 O O . GLN B 1 38 ? 6.199 13.469 16.359 1 97.81 38 GLN B O 1
ATOM 1600 N N . ALA B 1 39 ? 7.48 13.305 14.508 1 98.19 39 ALA B N 1
ATOM 1601 C CA . ALA B 1 39 ? 7.848 14.711 14.578 1 98.19 39 ALA B CA 1
ATOM 1602 C C . ALA B 1 39 ? 7.148 15.516 13.484 1 98.19 39 ALA B C 1
ATOM 1604 O O . ALA B 1 39 ? 7.258 16.75 13.445 1 98.19 39 ALA B O 1
ATOM 1605 N N . LEU B 1 40 ? 6.434 14.891 12.617 1 98.69 40 LEU B N 1
ATOM 1606 C CA . LEU B 1 40 ? 5.934 15.594 11.445 1 98.69 40 LEU B CA 1
ATOM 1607 C C . LEU B 1 40 ? 4.43 15.836 11.555 1 98.69 40 LEU B C 1
ATOM 1609 O O . LEU B 1 40 ? 3.691 14.977 12.031 1 98.69 40 LEU B O 1
ATOM 1613 N N . ARG B 1 41 ? 3.98 17.016 11.133 1 98.5 41 ARG B N 1
ATOM 1614 C CA . ARG B 1 41 ? 2.582 17.406 10.992 1 98.5 41 ARG B CA 1
ATOM 1615 C C . ARG B 1 41 ? 2.332 18.062 9.633 1 98.5 41 ARG B C 1
ATOM 1617 O O . ARG B 1 41 ? 3.184 18.797 9.133 1 98.5 41 ARG B O 1
ATOM 1624 N N . PHE B 1 42 ? 1.181 17.781 9.086 1 98.62 42 PHE B N 1
ATOM 1625 C CA . PHE B 1 42 ? 0.775 18.453 7.852 1 98.62 42 PHE B CA 1
ATOM 1626 C C . PHE B 1 42 ? -0.25 19.531 8.133 1 98.62 42 PHE B C 1
ATOM 1628 O O . PHE B 1 42 ? -1.174 19.344 8.922 1 98.62 42 PHE B O 1
ATOM 1635 N N . THR B 1 43 ? -0.035 20.641 7.621 1 98.31 43 THR B N 1
ATOM 1636 C CA . THR B 1 43 ? -1.061 21.672 7.477 1 98.31 43 THR B CA 1
ATOM 1637 C C . THR B 1 43 ? -1.585 21.719 6.043 1 98.31 43 THR B C 1
ATOM 1639 O O . THR B 1 43 ? -0.894 22.188 5.137 1 98.31 43 THR B O 1
ATOM 1642 N N . ILE B 1 44 ? -2.814 21.25 5.848 1 98.38 44 ILE B N 1
ATOM 1643 C CA . ILE B 1 44 ? -3.352 21.031 4.508 1 98.38 44 ILE B CA 1
ATOM 1644 C C . ILE B 1 44 ? -4.438 22.062 4.211 1 98.38 44 ILE B C 1
ATOM 1646 O O . ILE B 1 44 ? -5.477 22.094 4.879 1 98.38 44 ILE B O 1
ATOM 1650 N N . ASN B 1 45 ? -4.16 22.891 3.357 1 97.56 45 ASN B N 1
ATOM 1651 C CA . ASN B 1 45 ? -5.152 23.828 2.842 1 97.56 45 ASN B CA 1
ATOM 1652 C C . ASN B 1 45 ? -5.711 23.359 1.496 1 97.56 45 ASN B C 1
ATOM 1654 O O . ASN B 1 45 ? -4.977 23.297 0.509 1 97.56 45 ASN B O 1
ATOM 1658 N N . TYR B 1 46 ? -6.914 22.984 1.443 1 98.12 46 TYR B N 1
ATOM 1659 C CA . TYR B 1 46 ? -7.602 22.594 0.219 1 98.12 46 TYR B CA 1
ATOM 1660 C C . TYR B 1 46 ? -9.078 22.953 0.283 1 98.12 46 TYR B C 1
ATOM 1662 O O . TYR B 1 46 ? -9.758 22.625 1.263 1 98.12 46 TYR B O 1
ATOM 1670 N N . PRO B 1 47 ? -9.539 23.625 -0.696 1 97.38 47 PRO B N 1
ATOM 1671 C CA . PRO B 1 47 ? -10.938 24.062 -0.649 1 97.38 47 PRO B CA 1
ATOM 1672 C C . PRO B 1 47 ? -11.922 22.906 -0.71 1 97.38 47 PRO B C 1
ATOM 1674 O O . PRO B 1 47 ? -11.648 21.891 -1.353 1 97.38 47 PRO B O 1
ATOM 1677 N N . ARG B 1 48 ? -13.078 23.156 0.019 1 96.31 48 ARG B N 1
ATOM 1678 C CA . ARG B 1 48 ? -14.188 22.219 -0.081 1 96.31 48 ARG B CA 1
ATOM 1679 C C . ARG B 1 48 ? -15.18 22.656 -1.151 1 96.31 48 ARG B C 1
ATOM 1681 O O . ARG B 1 48 ? -15.359 23.859 -1.387 1 96.31 48 ARG B O 1
ATOM 1688 N N . PRO B 1 49 ? -15.734 21.656 -1.776 1 94.19 49 PRO B N 1
ATOM 1689 C CA . PRO B 1 49 ? -16.828 22.062 -2.666 1 94.19 49 PRO B CA 1
ATOM 1690 C C . PRO B 1 49 ? -17.891 22.891 -1.956 1 94.19 49 PRO B C 1
ATOM 1692 O O . PRO B 1 49 ? -18.219 22.625 -0.796 1 94.19 49 PRO B O 1
ATOM 1695 N N . VAL B 1 50 ? -18.516 23.828 -2.646 1 94.62 50 VAL B N 1
ATOM 1696 C CA . VAL B 1 50 ? -19.484 24.766 -2.084 1 94.62 50 VAL B CA 1
ATOM 1697 C C . VAL B 1 50 ? -20.688 23.984 -1.551 1 94.62 50 VAL B C 1
ATOM 1699 O O . VAL B 1 50 ? -21.25 24.328 -0.504 1 94.62 50 VAL B O 1
ATOM 1702 N N . ASP B 1 51 ? -21.094 22.938 -2.238 1 94.75 51 ASP B N 1
ATOM 1703 C CA . ASP B 1 51 ? -22.297 22.172 -1.896 1 94.75 51 ASP B CA 1
ATOM 1704 C C . ASP B 1 51 ? -22 21.125 -0.825 1 94.75 51 ASP B C 1
ATOM 1706 O O . ASP B 1 51 ? -22.906 20.547 -0.243 1 94.75 51 ASP B O 1
ATOM 1710 N N . GLU B 1 52 ? -20.812 20.828 -0.5 1 92.94 52 GLU B N 1
ATOM 1711 C CA . GLU B 1 52 ? -20.391 19.875 0.53 1 92.94 52 GLU B CA 1
ATOM 1712 C C . GLU B 1 52 ? -19.266 20.453 1.383 1 92.94 52 GLU B C 1
ATOM 1714 O O . GLU B 1 52 ? -18.172 19.891 1.426 1 92.94 52 GLU B O 1
ATOM 1719 N N . PRO B 1 53 ? -19.516 21.453 2.1 1 91.5 53 PRO B N 1
ATOM 1720 C CA . PRO B 1 53 ? -18.484 22.172 2.836 1 91.5 53 PRO B CA 1
ATOM 1721 C C . PRO B 1 53 ? -17.953 21.391 4.035 1 91.5 53 PRO B C 1
ATOM 1723 O O . PRO B 1 53 ? -16.891 21.719 4.578 1 91.5 53 PRO B O 1
ATOM 1726 N N . ASP B 1 54 ? -18.625 20.406 4.391 1 89.5 54 ASP B N 1
ATOM 1727 C CA . ASP B 1 54 ? -18.281 19.703 5.625 1 89.5 54 ASP B CA 1
ATOM 1728 C C . ASP B 1 54 ? -17.453 18.453 5.336 1 89.5 54 ASP B C 1
ATOM 1730 O O . ASP B 1 54 ? -17.109 17.703 6.254 1 89.5 54 ASP B O 1
ATOM 1734 N N . LEU B 1 55 ? -17.078 18.234 4.039 1 92.19 55 LEU B N 1
ATOM 1735 C CA . LEU B 1 55 ? -16.266 17.078 3.699 1 92.19 55 LEU B CA 1
ATOM 1736 C C . LEU B 1 55 ? -14.922 17.125 4.414 1 92.19 55 LEU B C 1
ATOM 1738 O O . LEU B 1 55 ? -14.297 18.188 4.512 1 92.19 55 LEU B O 1
ATOM 1742 N N . GLU B 1 56 ? -14.531 16 4.949 1 93.88 56 GLU B N 1
ATOM 1743 C CA . GLU B 1 56 ? -13.18 15.875 5.496 1 93.88 56 GLU B CA 1
ATOM 1744 C C . GLU B 1 56 ? -12.133 15.859 4.387 1 93.88 56 GLU B C 1
ATOM 1746 O O . GLU B 1 56 ? -12.422 15.445 3.26 1 93.88 56 GLU B O 1
ATOM 1751 N N . LEU B 1 57 ? -10.922 16.312 4.688 1 95.94 57 LEU B N 1
ATOM 1752 C CA . LEU B 1 57 ? -9.836 16.344 3.715 1 95.94 57 LEU B CA 1
ATOM 1753 C C . LEU B 1 57 ? -9.609 14.969 3.104 1 95.94 57 LEU B C 1
ATOM 1755 O O . LEU B 1 57 ? -9.32 14.859 1.91 1 95.94 57 LEU B O 1
ATOM 1759 N N . SER B 1 58 ? -9.812 13.898 3.865 1 96.31 58 SER B N 1
ATOM 1760 C CA . SER B 1 58 ? -9.578 12.523 3.418 1 96.31 58 SER B CA 1
ATOM 1761 C C . SER B 1 58 ? -10.68 12.062 2.473 1 96.31 58 SER B C 1
ATOM 1763 O O . SER B 1 58 ? -10.602 10.969 1.909 1 96.31 58 SER B O 1
ATOM 1765 N N . GLU B 1 59 ? -11.672 12.883 2.291 1 95.31 59 GLU B N 1
ATOM 1766 C CA . GLU B 1 59 ? -12.742 12.531 1.366 1 95.31 59 GLU B CA 1
ATOM 1767 C C . GLU B 1 59 ? -12.555 13.219 0.017 1 95.31 59 GLU B C 1
ATOM 1769 O O . GLU B 1 59 ? -13.32 12.977 -0.918 1 95.31 59 GLU B O 1
ATOM 1774 N N . LEU B 1 60 ? -11.602 14.109 -0.071 1 96.94 60 LEU B N 1
ATOM 1775 C CA . LEU B 1 60 ? -11.305 14.82 -1.311 1 96.94 60 LEU B CA 1
ATOM 1776 C C . LEU B 1 60 ? -10.289 14.039 -2.148 1 96.94 60 LEU B C 1
ATOM 1778 O O . LEU B 1 60 ? -9.156 13.828 -1.718 1 96.94 60 LEU B O 1
ATOM 1782 N N . ALA B 1 61 ? -10.688 13.703 -3.332 1 96.69 61 ALA B N 1
ATOM 1783 C CA . ALA B 1 61 ? -9.898 12.836 -4.203 1 96.69 61 ALA B CA 1
ATOM 1784 C C . ALA B 1 61 ? -8.516 13.422 -4.457 1 96.69 61 ALA B C 1
ATOM 1786 O O . ALA B 1 61 ? -7.508 12.719 -4.367 1 96.69 61 ALA B O 1
ATOM 1787 N N . PRO B 1 62 ? -8.344 14.742 -4.723 1 98.06 62 PRO B N 1
ATOM 1788 C CA . PRO B 1 62 ? -7.004 15.266 -4.984 1 98.06 62 PRO B CA 1
ATOM 1789 C C . PRO B 1 62 ? -6.082 15.156 -3.77 1 98.06 62 PRO B C 1
ATOM 1791 O O . PRO B 1 62 ? -4.883 14.914 -3.918 1 98.06 62 PRO B O 1
ATOM 1794 N N . VAL B 1 63 ? -6.68 15.336 -2.619 1 98.69 63 VAL B N 1
ATOM 1795 C CA . VAL B 1 63 ? -5.883 15.25 -1.4 1 98.69 63 VAL B CA 1
ATOM 1796 C C . VAL B 1 63 ? -5.434 13.805 -1.179 1 98.69 63 VAL B C 1
ATOM 1798 O O . VAL B 1 63 ? -4.262 13.555 -0.893 1 98.69 63 VAL B O 1
ATOM 1801 N N . ARG B 1 64 ? -6.336 12.852 -1.397 1 98.69 64 ARG B N 1
ATOM 1802 C CA . ARG B 1 64 ? -5.98 11.445 -1.268 1 98.69 64 ARG B CA 1
ATOM 1803 C C . ARG B 1 64 ? -4.898 11.055 -2.27 1 98.69 64 ARG B C 1
ATOM 1805 O O . ARG B 1 64 ? -3.953 10.344 -1.925 1 98.69 64 ARG B O 1
ATOM 1812 N N . LEU B 1 65 ? -5.078 11.57 -3.434 1 98.75 65 LEU B N 1
ATOM 1813 C CA . LEU B 1 65 ? -4.129 11.211 -4.477 1 98.75 65 LEU B CA 1
ATOM 1814 C C . LEU B 1 65 ? -2.725 11.688 -4.125 1 98.75 65 LEU B C 1
ATOM 1816 O O . LEU B 1 65 ? -1.744 10.977 -4.348 1 98.75 65 LEU B O 1
ATOM 1820 N N . TRP B 1 66 ? -2.596 12.859 -3.602 1 98.88 66 TRP B N 1
ATOM 1821 C CA . TRP B 1 66 ? -1.303 13.375 -3.168 1 98.88 66 TRP B CA 1
ATOM 1822 C C . TRP B 1 66 ? -0.691 12.484 -2.094 1 98.88 66 TRP B C 1
ATOM 1824 O O . TRP B 1 66 ? 0.497 12.156 -2.15 1 98.88 66 TRP B O 1
ATOM 1834 N N . PHE B 1 67 ? -1.489 12.023 -1.156 1 98.94 67 PHE B N 1
ATOM 1835 C CA . PHE B 1 67 ? -0.986 11.203 -0.059 1 98.94 67 PHE B CA 1
ATOM 1836 C C . PHE B 1 67 ? -0.655 9.797 -0.542 1 98.94 67 PHE B C 1
ATOM 1838 O O . PHE B 1 67 ? 0.272 9.164 -0.033 1 98.94 67 PHE B O 1
ATOM 1845 N N . ILE B 1 68 ? -1.437 9.289 -1.53 1 98.88 68 ILE B N 1
ATOM 1846 C CA . ILE B 1 68 ? -1.074 8.008 -2.139 1 98.88 68 ILE B CA 1
ATOM 1847 C C . ILE B 1 68 ? 0.326 8.109 -2.742 1 98.88 68 ILE B C 1
ATOM 1849 O O . ILE B 1 68 ? 1.158 7.219 -2.537 1 98.88 68 ILE B O 1
ATOM 1853 N N . ARG B 1 69 ? 0.604 9.195 -3.404 1 98.75 69 ARG B N 1
ATOM 1854 C CA . ARG B 1 69 ? 1.929 9.375 -3.99 1 98.75 69 ARG B CA 1
ATOM 1855 C C . ARG B 1 69 ? 2.996 9.484 -2.906 1 98.75 69 ARG B C 1
ATOM 1857 O O . ARG B 1 69 ? 4.055 8.859 -3.004 1 98.75 69 ARG B O 1
ATOM 1864 N N . ALA B 1 70 ? 2.721 10.281 -1.921 1 98.88 70 ALA B N 1
ATOM 1865 C CA . ALA B 1 70 ? 3.66 10.438 -0.814 1 98.88 70 ALA B CA 1
ATOM 1866 C C . ALA B 1 70 ? 3.957 9.094 -0.156 1 98.88 70 ALA B C 1
ATOM 1868 O O . ALA B 1 70 ? 5.105 8.805 0.188 1 98.88 70 ALA B O 1
ATOM 1869 N N . ASP B 1 71 ? 2.939 8.266 0.015 1 98.88 71 ASP B N 1
ATOM 1870 C CA . ASP B 1 71 ? 3.08 6.965 0.658 1 98.88 71 ASP B CA 1
ATOM 1871 C C . ASP B 1 71 ? 3.957 6.031 -0.175 1 98.88 71 ASP B C 1
ATOM 1873 O O . ASP B 1 71 ? 4.715 5.23 0.373 1 98.88 71 ASP B O 1
ATOM 1877 N N . VAL B 1 72 ? 3.773 6.082 -1.457 1 98.56 72 VAL B N 1
ATOM 1878 C CA . VAL B 1 72 ? 4.57 5.25 -2.357 1 98.56 72 VAL B CA 1
ATOM 1879 C C . VAL B 1 72 ? 6.035 5.672 -2.285 1 98.56 72 VAL B C 1
ATOM 1881 O O . VAL B 1 72 ? 6.93 4.82 -2.252 1 98.56 72 VAL B O 1
ATOM 1884 N N . CYS B 1 73 ? 6.32 6.941 -2.182 1 98.19 73 CYS B N 1
ATOM 1885 C CA . CYS B 1 73 ? 7.68 7.473 -2.184 1 98.19 73 CYS B CA 1
ATOM 1886 C C . CYS B 1 73 ? 8.328 7.316 -0.813 1 98.19 73 CYS B C 1
ATOM 1888 O O . CYS B 1 73 ? 9.539 7.113 -0.715 1 98.19 73 CYS B O 1
ATOM 1890 N N . TYR B 1 74 ? 7.535 7.426 0.219 1 98.62 74 TYR B N 1
ATOM 1891 C CA . TYR B 1 74 ? 8.023 7.363 1.592 1 98.62 74 TYR B CA 1
ATOM 1892 C C . TYR B 1 74 ? 7.133 6.461 2.443 1 98.62 74 TYR B C 1
ATOM 1894 O O . TYR B 1 74 ? 6.477 6.93 3.377 1 98.62 74 TYR B O 1
ATOM 1902 N N . PRO B 1 75 ? 7.223 5.18 2.182 1 98.5 75 PRO B N 1
ATOM 1903 C CA . PRO B 1 75 ? 6.27 4.266 2.814 1 98.5 75 PRO B CA 1
ATOM 1904 C C . PRO B 1 75 ? 6.449 4.18 4.328 1 98.5 75 PRO B C 1
ATOM 1906 O O . PRO B 1 75 ? 5.562 3.693 5.031 1 98.5 75 PRO B O 1
ATOM 1909 N N . TRP B 1 76 ? 7.578 4.656 4.867 1 98.06 76 TRP B N 1
ATOM 1910 C CA . TRP B 1 76 ? 7.875 4.586 6.293 1 98.06 76 TRP B CA 1
ATOM 1911 C C . TRP B 1 76 ? 7.422 5.859 7.004 1 98.06 76 TRP B C 1
ATOM 1913 O O . TRP B 1 76 ? 7.75 6.07 8.172 1 98.06 76 TRP B O 1
ATOM 1923 N N . LEU B 1 77 ? 6.641 6.715 6.32 1 98.75 77 LEU B N 1
ATOM 1924 C CA . LEU B 1 77 ? 6.188 8.008 6.816 1 98.75 77 LEU B CA 1
ATOM 1925 C C . LEU B 1 77 ? 5.441 7.852 8.133 1 98.75 77 LEU B C 1
ATOM 1927 O O . LEU B 1 77 ? 5.539 8.711 9.016 1 98.75 77 LEU B O 1
ATOM 1931 N N . PRO B 1 78 ? 4.672 6.777 8.336 1 98.62 78 PRO B N 1
ATOM 1932 C CA . PRO B 1 78 ? 3.953 6.613 9.602 1 98.62 78 PRO B CA 1
ATOM 1933 C C . PRO B 1 78 ? 4.863 6.742 10.82 1 98.62 78 PRO B C 1
ATOM 1935 O O . PRO B 1 78 ? 4.43 7.207 11.875 1 98.62 78 PRO B O 1
ATOM 1938 N N . TYR B 1 79 ? 6.117 6.352 10.727 1 98.25 79 TYR B N 1
ATOM 1939 C CA . TYR B 1 79 ? 7.074 6.441 11.828 1 98.25 79 TYR B CA 1
ATOM 1940 C C . TYR B 1 79 ? 7.305 7.891 12.234 1 98.25 79 TYR B C 1
ATOM 1942 O O . TYR B 1 79 ? 7.527 8.188 13.414 1 98.25 79 TYR B O 1
ATOM 1950 N N . LEU B 1 80 ? 7.234 8.836 11.297 1 98.56 80 LEU B N 1
ATOM 1951 C CA . LEU B 1 80 ? 7.629 10.219 11.516 1 98.56 80 LEU B CA 1
ATOM 1952 C C . LEU B 1 80 ? 6.422 11.078 11.883 1 98.56 80 LEU B C 1
ATOM 1954 O O . LEU B 1 80 ? 6.574 12.195 12.383 1 98.56 80 LEU B O 1
ATOM 1958 N N . LEU B 1 81 ? 5.234 10.594 11.602 1 98.75 81 LEU B N 1
ATOM 1959 C CA . LEU B 1 81 ? 4.031 11.391 11.797 1 98.75 81 LEU B CA 1
ATOM 1960 C C . LEU B 1 81 ? 3.723 11.555 13.281 1 98.75 81 LEU B C 1
ATOM 1962 O O . LEU B 1 81 ? 3.879 10.609 14.062 1 98.75 81 LEU B O 1
ATOM 1966 N N . ASP B 1 82 ? 3.225 12.648 13.688 1 98.62 82 ASP B N 1
ATOM 1967 C CA . ASP B 1 82 ? 2.85 12.938 15.07 1 98.62 82 ASP B CA 1
ATOM 1968 C C . ASP B 1 82 ? 1.555 12.219 15.453 1 98.62 82 ASP B C 1
ATOM 1970 O O . ASP B 1 82 ? 0.461 12.734 15.211 1 98.62 82 ASP B O 1
ATOM 1974 N N . TRP B 1 83 ? 1.69 11.141 16.188 1 98.06 83 TRP B N 1
ATOM 1975 C CA . TRP B 1 83 ? 0.539 10.305 16.516 1 98.06 83 TRP B CA 1
ATOM 1976 C C . TRP B 1 83 ? -0.408 11.039 17.469 1 98.06 83 TRP B C 1
ATOM 1978 O O . TRP B 1 83 ? -1.629 10.977 17.297 1 98.06 83 TRP B O 1
ATOM 1988 N N . SER B 1 84 ? 0.129 11.734 18.359 1 96.94 84 SER B N 1
ATOM 1989 C CA . SER B 1 84 ? -0.669 12.383 19.406 1 96.94 84 SER B CA 1
ATOM 1990 C C . SER B 1 84 ? -1.511 13.516 18.828 1 96.94 84 SER B C 1
ATOM 1992 O O . SER B 1 84 ? -2.588 13.82 19.344 1 96.94 84 SER B O 1
ATOM 1994 N N . ALA B 1 85 ? -1.05 14.07 17.75 1 96.75 85 ALA B N 1
ATOM 1995 C CA . ALA B 1 85 ? -1.781 15.156 17.109 1 96.75 85 ALA B CA 1
ATOM 1996 C C . ALA B 1 85 ? -2.787 14.617 16.094 1 96.75 85 ALA B C 1
ATOM 1998 O O . ALA B 1 85 ? -3.457 15.391 15.406 1 96.75 85 ALA B O 1
ATOM 1999 N N . GLY B 1 86 ? -2.861 13.297 15.898 1 96.62 86 GLY B N 1
ATOM 2000 C CA . GLY B 1 86 ? -3.857 12.695 15.031 1 96.62 86 GLY B CA 1
ATOM 2001 C C . GLY B 1 86 ? -3.371 12.523 13.602 1 96.62 86 GLY B C 1
ATOM 2002 O O . GLY B 1 86 ? -4.137 12.117 12.727 1 96.62 86 GLY B O 1
ATOM 2003 N N . GLU B 1 87 ? -2.086 12.805 13.359 1 98.31 87 GLU B N 1
ATOM 2004 C CA . GLU B 1 87 ? -1.553 12.781 12 1 98.31 87 GLU B CA 1
A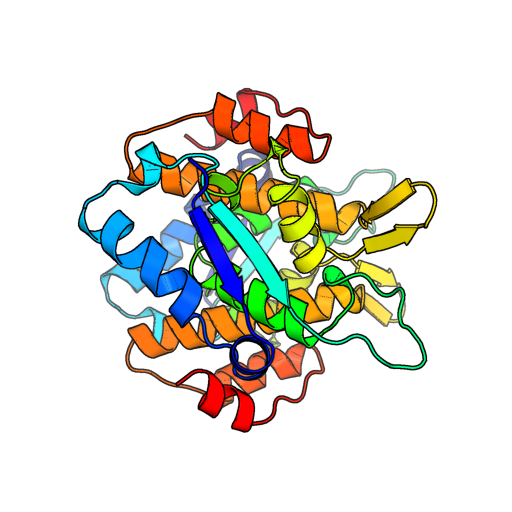TOM 2005 C C . GLU B 1 87 ? -1.567 11.367 11.422 1 98.31 87 GLU B C 1
ATOM 2007 O O . GLU B 1 87 ? -1.804 11.188 10.227 1 98.31 87 GLU B O 1
ATOM 2012 N N . LEU B 1 88 ? -1.291 10.375 12.266 1 98.5 88 LEU B N 1
ATOM 2013 C CA . LEU B 1 88 ? -1.248 9.008 11.773 1 98.5 88 LEU B CA 1
ATOM 2014 C C . LEU B 1 88 ? -2.631 8.547 11.328 1 98.5 88 LEU B C 1
ATOM 2016 O O . LEU B 1 88 ? -2.771 7.938 10.258 1 98.5 88 LEU B O 1
ATOM 2020 N N . VAL B 1 89 ? -3.625 8.828 12.062 1 97.25 89 VAL B N 1
ATOM 2021 C CA . VAL B 1 89 ? -4.988 8.422 11.734 1 97.25 89 VAL B CA 1
ATOM 2022 C C . VAL B 1 89 ? -5.469 9.172 10.492 1 97.25 89 VAL B C 1
ATOM 2024 O O . VAL B 1 89 ? -6.109 8.586 9.617 1 97.25 89 VAL B O 1
ATOM 2027 N N . ARG B 1 90 ? -5.16 10.461 10.445 1 97.12 90 ARG B N 1
ATOM 2028 C CA . ARG B 1 90 ? -5.508 11.219 9.242 1 97.12 90 ARG B CA 1
ATOM 2029 C C . ARG B 1 90 ? -4.824 10.633 8.016 1 97.12 90 ARG B C 1
ATOM 2031 O O . ARG B 1 90 ? -5.441 10.516 6.953 1 97.12 90 ARG B O 1
ATOM 2038 N N . TYR B 1 91 ? -3.545 10.297 8.164 1 98.69 91 TYR B N 1
ATOM 2039 C CA . TYR B 1 91 ? -2.787 9.633 7.105 1 98.69 91 TYR B CA 1
ATOM 2040 C C . TYR B 1 91 ? -3.461 8.336 6.684 1 98.69 91 TYR B C 1
ATOM 2042 O O . TYR B 1 91 ? -3.65 8.078 5.492 1 98.69 91 TYR B O 1
ATOM 2050 N N . GLY B 1 92 ? -3.863 7.555 7.641 1 98.75 92 GLY B N 1
ATOM 2051 C CA . GLY B 1 92 ? -4.605 6.336 7.363 1 98.75 92 GLY B CA 1
ATOM 2052 C C . GLY B 1 92 ? -5.898 6.582 6.609 1 98.75 92 GLY B C 1
ATOM 2053 O O . GLY B 1 92 ? -6.234 5.844 5.68 1 98.75 92 GLY B O 1
ATOM 2054 N N . ALA B 1 93 ? -6.562 7.637 6.938 1 98.31 93 ALA B N 1
ATOM 2055 C CA . ALA B 1 93 ? -7.84 7.953 6.305 1 98.31 93 ALA B CA 1
ATOM 2056 C C . ALA B 1 93 ? -7.648 8.32 4.836 1 98.31 93 ALA B C 1
ATOM 2058 O O . ALA B 1 93 ? -8.57 8.164 4.027 1 98.31 93 ALA B O 1
ATOM 2059 N N . MET B 1 94 ? -6.496 8.828 4.504 1 98.62 94 MET B N 1
ATOM 2060 C CA . MET B 1 94 ? -6.207 9.148 3.109 1 98.62 94 MET B CA 1
ATOM 2061 C C . MET B 1 94 ? -6.023 7.883 2.281 1 98.62 94 MET B C 1
ATOM 2063 O O . MET B 1 94 ? -6.195 7.902 1.062 1 98.62 94 MET B O 1
ATOM 2067 N N . LEU B 1 95 ? -5.648 6.785 2.992 1 98.81 95 LEU B N 1
ATOM 2068 C CA . LEU B 1 95 ? -5.176 5.605 2.275 1 98.81 95 LEU B CA 1
ATOM 2069 C C . LEU B 1 95 ? -6.109 4.422 2.496 1 98.81 95 LEU B C 1
ATOM 2071 O O . LEU B 1 95 ? -5.906 3.348 1.925 1 98.81 95 LEU B O 1
ATOM 2075 N N . VAL B 1 96 ? -7.117 4.578 3.312 1 98.75 96 VAL B N 1
ATOM 2076 C CA . VAL B 1 96 ? -8.023 3.494 3.666 1 98.75 96 VAL B CA 1
ATOM 2077 C C . VAL B 1 96 ? -9.469 3.93 3.428 1 98.75 96 VAL B C 1
ATOM 2079 O O . VAL B 1 96 ? -9.883 5.008 3.869 1 98.75 96 VAL B O 1
ATOM 2082 N N . PRO B 1 97 ? -10.242 3.09 2.701 1 98.44 97 PRO B N 1
ATOM 2083 C CA . PRO B 1 97 ? -11.68 3.379 2.605 1 98.44 97 PRO B CA 1
ATOM 2084 C C . PRO B 1 97 ? -12.328 3.584 3.971 1 98.44 97 PRO B C 1
ATOM 2086 O O . PRO B 1 97 ? -12.047 2.836 4.91 1 98.44 97 PRO B O 1
ATOM 2089 N N . HIS B 1 98 ? -13.094 4.598 4.047 1 97.56 98 HIS B N 1
ATOM 2090 C CA . HIS B 1 98 ? -13.75 4.914 5.312 1 97.56 98 HIS B CA 1
ATOM 2091 C C . HIS B 1 98 ? -15.016 5.738 5.086 1 97.56 98 HIS B C 1
ATOM 2093 O O . HIS B 1 98 ? -15.312 6.129 3.955 1 97.56 98 HIS B O 1
ATOM 2099 N N . GLU B 1 99 ? -15.805 5.789 6.098 1 93.31 99 GLU B N 1
ATOM 2100 C CA . GLU B 1 99 ? -16.938 6.711 6.168 1 93.31 99 GLU B CA 1
ATOM 2101 C C . GLU B 1 99 ? -16.797 7.672 7.344 1 93.31 99 GLU B C 1
ATOM 2103 O O . GLU B 1 99 ? -16.219 7.312 8.383 1 93.31 99 GLU B O 1
ATOM 2108 N N . PHE B 1 100 ? -17.188 8.898 7.043 1 89.25 100 PHE B N 1
ATOM 2109 C CA . PHE B 1 100 ? -17.172 9.867 8.133 1 89.25 100 PHE B CA 1
ATOM 2110 C C . PHE B 1 100 ? -18.547 9.984 8.781 1 89.25 100 PHE B C 1
ATOM 2112 O O . PHE B 1 100 ? -19.562 10.07 8.094 1 89.25 100 PHE B O 1
ATOM 2119 N N . HIS B 1 101 ? -18.484 9.867 10.039 1 87.31 101 HIS B N 1
ATOM 2120 C CA . HIS B 1 101 ? -19.672 10.078 10.852 1 87.31 101 HIS B CA 1
ATOM 2121 C C . HIS B 1 101 ? -19.484 11.258 11.805 1 87.31 101 HIS B C 1
ATOM 2123 O O . HIS B 1 101 ? -18.469 11.344 12.492 1 87.31 101 HIS B O 1
ATOM 2129 N N . PRO B 1 102 ? -20.469 12.094 11.828 1 83.06 102 PRO B N 1
ATOM 2130 C CA . PRO B 1 102 ? -20.328 13.289 12.664 1 83.06 102 PRO B CA 1
ATOM 2131 C C . PRO B 1 102 ? -20.031 12.945 14.125 1 83.06 102 PRO B C 1
ATOM 2133 O O . PRO B 1 102 ? -19.234 13.641 14.773 1 83.06 102 PRO B O 1
ATOM 2136 N N . GLN B 1 103 ? -20.609 11.914 14.672 1 86.44 103 GLN B N 1
ATOM 2137 C CA . GLN B 1 103 ? -20.453 11.586 16.078 1 86.44 103 GLN B CA 1
ATOM 2138 C C . GLN B 1 103 ? -19.234 10.711 16.312 1 86.44 103 GLN B C 1
ATOM 2140 O O . GLN B 1 103 ? -18.5 10.914 17.281 1 86.44 103 GLN B O 1
ATOM 2145 N N . GLN B 1 104 ? -18.906 9.82 15.43 1 87.12 104 GLN B N 1
ATOM 2146 C CA . GLN B 1 104 ? -17.875 8.805 15.656 1 87.12 104 GLN B CA 1
ATOM 2147 C C . GLN B 1 104 ? -16.594 9.148 14.914 1 87.12 104 GLN B C 1
ATOM 2149 O O . GLN B 1 104 ? -15.531 8.578 15.195 1 87.12 104 GLN B O 1
ATOM 2154 N N . GLY B 1 105 ? -16.75 10.047 14.039 1 90.5 105 GLY B N 1
ATOM 2155 C CA . GLY B 1 105 ? -15.578 10.344 13.227 1 90.5 105 GLY B CA 1
ATOM 2156 C C . GLY B 1 105 ? -15.359 9.352 12.109 1 90.5 105 GLY B C 1
ATOM 2157 O O . GLY B 1 105 ? -16.312 8.93 11.445 1 90.5 105 GLY B O 1
ATOM 2158 N N . ILE B 1 106 ? -14.133 9.047 11.844 1 93.12 106 ILE B N 1
ATOM 2159 C CA . ILE B 1 106 ? -13.758 8.188 10.727 1 93.12 106 ILE B CA 1
ATOM 2160 C C . ILE B 1 106 ? -14.039 6.73 11.078 1 93.12 106 ILE B C 1
ATOM 2162 O O . ILE B 1 106 ? -13.617 6.25 12.133 1 93.12 106 ILE B O 1
ATOM 2166 N N . ILE B 1 107 ? -14.805 6.062 10.289 1 96.19 107 ILE B N 1
ATOM 2167 C CA . ILE B 1 107 ? -15.016 4.625 10.398 1 96.19 107 ILE B CA 1
ATOM 2168 C C . ILE B 1 107 ? -14.391 3.916 9.203 1 96.19 107 ILE B C 1
ATOM 2170 O O . ILE B 1 107 ? -14.93 3.975 8.094 1 96.19 107 ILE B O 1
ATOM 2174 N N . PHE B 1 108 ? -13.367 3.232 9.461 1 97.81 108 PHE B N 1
ATOM 2175 C CA . PHE B 1 108 ? -12.617 2.561 8.406 1 97.81 108 PHE B CA 1
ATOM 2176 C C . PHE B 1 108 ? -13.336 1.295 7.957 1 97.81 108 PHE B C 1
ATOM 2178 O O . PHE B 1 108 ? -13.984 0.62 8.758 1 97.81 108 PHE B O 1
ATOM 2185 N N . ASN B 1 109 ? -13.258 0.998 6.664 1 97.88 109 ASN B N 1
ATOM 2186 C CA . ASN B 1 109 ? -13.578 -0.355 6.223 1 97.88 109 ASN B CA 1
ATOM 2187 C C . ASN B 1 109 ? -12.703 -1.393 6.918 1 97.88 109 ASN B C 1
ATOM 2189 O O . ASN B 1 109 ? -11.477 -1.299 6.883 1 97.88 109 ASN B O 1
ATOM 2193 N N . PRO B 1 110 ? -13.273 -2.32 7.535 1 97.25 110 PRO B N 1
ATOM 2194 C CA . PRO B 1 110 ? -12.477 -3.199 8.391 1 97.25 110 PRO B CA 1
ATOM 2195 C C . PRO B 1 110 ? -11.461 -4.027 7.602 1 97.25 110 PRO B C 1
ATOM 2197 O O . PRO B 1 110 ? -10.328 -4.203 8.047 1 97.25 110 PRO B O 1
ATOM 2200 N N . GLN B 1 111 ? -11.875 -4.559 6.477 1 97.5 111 GLN B N 1
ATOM 2201 C CA . GLN B 1 111 ? -10.961 -5.352 5.664 1 97.5 111 GLN B CA 1
ATOM 2202 C C . GLN B 1 111 ? -9.812 -4.5 5.141 1 97.5 111 GLN B C 1
ATOM 2204 O O . GLN B 1 111 ? -8.656 -4.926 5.164 1 97.5 111 GLN B O 1
ATOM 2209 N N . ALA B 1 112 ? -10.164 -3.297 4.715 1 98.62 112 ALA B N 1
ATOM 2210 C CA . ALA B 1 112 ? -9.148 -2.379 4.199 1 98.62 112 ALA B CA 1
ATOM 2211 C C . ALA B 1 112 ? -8.172 -1.972 5.301 1 98.62 112 ALA B C 1
ATOM 2213 O O . ALA B 1 112 ? -6.969 -1.84 5.055 1 98.62 112 ALA B O 1
ATOM 2214 N N . LEU B 1 113 ? -8.703 -1.785 6.477 1 98.69 113 LEU B N 1
ATOM 2215 C CA . LEU B 1 113 ? -7.855 -1.391 7.594 1 98.69 113 LEU B CA 1
ATOM 2216 C C . LEU B 1 113 ? -6.887 -2.51 7.965 1 98.69 113 LEU B C 1
ATOM 2218 O O . LEU B 1 113 ? -5.711 -2.254 8.242 1 98.69 113 LEU B O 1
ATOM 2222 N N . ASP B 1 114 ? -7.348 -3.74 7.949 1 98.56 114 ASP B N 1
ATOM 2223 C CA . ASP B 1 114 ? -6.48 -4.887 8.211 1 98.56 114 ASP B CA 1
ATOM 2224 C C . ASP B 1 114 ? -5.293 -4.902 7.246 1 98.56 114 ASP B C 1
ATOM 2226 O O . ASP B 1 114 ? -4.148 -5.078 7.668 1 98.56 114 ASP B O 1
ATOM 2230 N N . ILE B 1 115 ? -5.617 -4.723 6.023 1 98.69 115 ILE B N 1
ATOM 2231 C CA . ILE B 1 115 ? -4.605 -4.77 4.973 1 98.69 115 ILE B CA 1
ATOM 2232 C C . ILE B 1 115 ? -3.605 -3.631 5.168 1 98.69 115 ILE B C 1
ATOM 2234 O O . ILE B 1 115 ? -2.393 -3.848 5.129 1 98.69 115 ILE B O 1
ATOM 2238 N N . PHE B 1 116 ? -4.066 -2.445 5.445 1 98.94 116 PHE B N 1
ATOM 2239 C CA . PHE B 1 116 ? -3.236 -1.26 5.625 1 98.94 116 PHE B CA 1
ATOM 2240 C C . PHE B 1 116 ? -2.301 -1.429 6.812 1 98.94 116 PHE B C 1
ATOM 2242 O O . PHE B 1 116 ? -1.095 -1.198 6.699 1 98.94 116 PHE B O 1
ATOM 2249 N N . VAL B 1 117 ? -2.877 -1.876 7.914 1 98.88 117 VAL B N 1
ATOM 2250 C CA . VAL B 1 117 ? -2.102 -1.975 9.148 1 98.88 117 VAL B CA 1
ATOM 2251 C C . VAL B 1 117 ? -0.998 -3.018 8.984 1 98.88 117 VAL B C 1
ATOM 2253 O O . VAL B 1 117 ? 0.163 -2.758 9.305 1 98.88 117 VAL B O 1
ATOM 2256 N N . MET B 1 118 ? -1.291 -4.133 8.414 1 98.75 118 MET B N 1
ATOM 2257 C CA . MET B 1 118 ? -0.277 -5.172 8.25 1 98.75 118 MET B CA 1
ATOM 2258 C C . MET B 1 118 ? 0.781 -4.75 7.238 1 98.75 118 MET B C 1
ATOM 2260 O O . MET B 1 118 ? 1.966 -5.035 7.414 1 98.75 118 MET B O 1
ATOM 2264 N N . ALA B 1 119 ? 0.355 -4.074 6.16 1 98.88 119 ALA B N 1
ATOM 2265 C CA . ALA B 1 119 ? 1.335 -3.562 5.207 1 98.88 119 ALA B CA 1
ATOM 2266 C C . ALA B 1 119 ? 2.309 -2.602 5.883 1 98.88 119 ALA B C 1
ATOM 2268 O O . ALA B 1 119 ? 3.518 -2.662 5.645 1 98.88 119 ALA B O 1
ATOM 2269 N N . LYS B 1 120 ? 1.759 -1.714 6.727 1 98.88 120 LYS B N 1
ATOM 2270 C CA . LYS B 1 120 ? 2.611 -0.735 7.391 1 98.88 120 LYS B CA 1
ATOM 2271 C C . LYS B 1 120 ? 3.482 -1.398 8.453 1 98.88 120 LYS B C 1
ATOM 2273 O O . LYS B 1 120 ? 4.621 -0.98 8.68 1 98.88 120 LYS B O 1
ATOM 2278 N N . VAL B 1 121 ? 2.951 -2.418 9.086 1 98.56 121 VAL B N 1
ATOM 2279 C CA . VAL B 1 121 ? 3.746 -3.195 10.031 1 98.56 121 VAL B CA 1
ATOM 2280 C C . VAL B 1 121 ? 4.953 -3.799 9.312 1 98.56 121 VAL B C 1
ATOM 2282 O O . VAL B 1 121 ? 6.094 -3.635 9.758 1 98.56 121 VAL B O 1
ATOM 2285 N N . PHE B 1 122 ? 4.723 -4.473 8.211 1 98.5 122 PHE B N 1
ATOM 2286 C CA . PHE B 1 122 ? 5.805 -5.094 7.453 1 98.5 122 PHE B CA 1
ATOM 2287 C C . PHE B 1 122 ? 6.77 -4.035 6.926 1 98.5 122 PHE B C 1
ATOM 2289 O O . PHE B 1 122 ? 7.984 -4.227 6.957 1 98.5 122 PHE B O 1
ATOM 2296 N N . THR B 1 123 ? 6.262 -2.932 6.461 1 98.44 123 THR B N 1
ATOM 2297 C CA . THR B 1 123 ? 7.07 -1.839 5.934 1 98.44 123 THR B CA 1
ATOM 2298 C C . THR B 1 123 ? 8.008 -1.297 7.008 1 98.44 123 THR B C 1
ATOM 2300 O O . THR B 1 123 ? 9.211 -1.166 6.781 1 98.44 123 THR B O 1
ATOM 2303 N N . LEU B 1 124 ? 7.469 -0.986 8.156 1 98.12 124 LEU B N 1
ATOM 2304 C CA . LEU B 1 124 ? 8.273 -0.404 9.227 1 98.12 124 LEU B CA 1
ATOM 2305 C C . LEU B 1 124 ? 9.273 -1.418 9.766 1 98.12 124 LEU B C 1
ATOM 2307 O O . LEU B 1 124 ? 10.406 -1.061 10.109 1 98.12 124 LEU B O 1
ATOM 2311 N N . TRP B 1 125 ? 8.828 -2.688 9.867 1 97.31 125 TRP B N 1
ATOM 2312 C CA . TRP B 1 125 ? 9.758 -3.73 10.297 1 97.31 125 TRP B CA 1
ATOM 2313 C C . TRP B 1 125 ? 10.984 -3.775 9.398 1 97.31 125 TRP B C 1
ATOM 2315 O O . TRP B 1 125 ? 12.117 -3.717 9.875 1 97.31 125 TRP B O 1
ATOM 2325 N N . GLN B 1 126 ? 10.711 -3.809 8.094 1 96.19 126 GLN B N 1
ATOM 2326 C CA . GLN B 1 126 ? 11.797 -3.9 7.125 1 96.19 126 GLN B CA 1
ATOM 2327 C C . GLN B 1 126 ? 12.672 -2.65 7.16 1 96.19 126 GLN B C 1
ATOM 2329 O O . GLN B 1 126 ? 13.898 -2.748 7.152 1 96.19 126 GLN B O 1
ATOM 2334 N N . TRP B 1 127 ? 12.07 -1.533 7.168 1 96.75 127 TRP B N 1
ATOM 2335 C CA . TRP B 1 127 ? 12.781 -0.257 7.145 1 96.75 127 TRP B CA 1
ATOM 2336 C C . TRP B 1 127 ? 13.633 -0.084 8.398 1 96.75 127 TRP B C 1
ATOM 2338 O O . TRP B 1 127 ? 14.805 0.29 8.312 1 96.75 127 TRP B O 1
ATOM 2348 N N . LEU B 1 128 ? 13.094 -0.346 9.531 1 96.44 128 LEU B N 1
ATOM 2349 C CA . LEU B 1 128 ? 13.812 -0.184 10.789 1 96.44 128 LEU B CA 1
ATOM 2350 C C . LEU B 1 128 ? 14.93 -1.208 10.914 1 96.44 128 LEU B C 1
ATOM 2352 O O . LEU B 1 128 ? 16.031 -0.884 11.383 1 96.44 128 LEU B O 1
ATOM 2356 N N . GLN B 1 129 ? 14.648 -2.463 10.422 1 93.94 129 GLN B N 1
ATOM 2357 C CA . GLN B 1 129 ? 15.703 -3.473 10.414 1 93.94 129 GLN B CA 1
ATOM 2358 C C . GLN B 1 129 ? 16.891 -3.018 9.57 1 93.94 129 GLN B C 1
ATOM 2360 O O . GLN B 1 129 ? 18.047 -3.205 9.961 1 93.94 129 GLN B O 1
ATOM 2365 N N . ARG B 1 130 ? 16.625 -2.422 8.453 1 93.5 130 ARG B N 1
ATOM 2366 C CA . ARG B 1 130 ? 17.688 -1.946 7.559 1 93.5 130 ARG B CA 1
ATOM 2367 C C . ARG B 1 130 ? 18.484 -0.828 8.203 1 93.5 130 ARG B C 1
ATOM 2369 O O . ARG B 1 130 ? 19.672 -0.647 7.895 1 93.5 130 ARG B O 1
ATOM 2376 N N . GLN B 1 131 ? 17.875 -0.107 9.117 1 91.5 131 GLN B N 1
ATOM 2377 C CA . GLN B 1 131 ? 18.547 0.979 9.82 1 91.5 131 GLN B CA 1
ATOM 2378 C C . GLN B 1 131 ? 19.266 0.465 11.062 1 91.5 131 GLN B C 1
ATOM 2380 O O . GLN B 1 131 ? 19.859 1.244 11.812 1 91.5 131 GLN B O 1
ATOM 2385 N N . GLY B 1 132 ? 19.141 -0.87 11.367 1 90.44 132 GLY B N 1
ATOM 2386 C CA . GLY B 1 132 ? 19.75 -1.449 12.555 1 90.44 132 GLY B CA 1
ATOM 2387 C C . GLY B 1 132 ? 19.031 -1.094 13.836 1 90.44 132 GLY B C 1
ATOM 2388 O O . GLY B 1 132 ? 19.625 -1.105 14.914 1 90.44 132 GLY B O 1
ATOM 2389 N N . TYR B 1 133 ? 17.781 -0.692 13.727 1 90.31 133 TYR B N 1
ATOM 2390 C CA . TYR B 1 133 ? 16.953 -0.227 14.836 1 90.31 133 TYR B CA 1
ATOM 2391 C C . TYR B 1 133 ? 15.68 -1.056 14.953 1 90.31 133 TYR B C 1
ATOM 2393 O O . TYR B 1 133 ? 14.578 -0.546 14.734 1 90.31 133 TYR B O 1
ATOM 2401 N N . PRO B 1 134 ? 15.883 -2.328 15.273 1 78.81 134 PRO B N 1
ATOM 2402 C CA . PRO B 1 134 ? 14.656 -3.123 15.383 1 78.81 134 PRO B CA 1
ATOM 2403 C C . PRO B 1 134 ? 13.789 -2.713 16.578 1 78.81 134 PRO B C 1
ATOM 2405 O O . PRO B 1 134 ? 14.18 -2.936 17.719 1 78.81 134 PRO B O 1
ATOM 2408 N N . ALA B 1 135 ? 12.672 -2.008 16.281 1 86.19 135 ALA B N 1
ATOM 2409 C CA . ALA B 1 135 ? 11.836 -1.469 17.344 1 86.19 135 ALA B CA 1
ATOM 2410 C C . ALA B 1 135 ? 10.438 -2.07 17.297 1 86.19 135 ALA B C 1
ATOM 2412 O O . ALA B 1 135 ? 9.484 -1.404 16.891 1 86.19 135 ALA B O 1
ATOM 2413 N N . VAL B 1 136 ? 10.367 -3.238 17.812 1 94.31 136 VAL B N 1
ATOM 2414 C CA . VAL B 1 136 ? 9.109 -3.982 17.828 1 94.31 136 VAL B CA 1
ATOM 2415 C C . VAL B 1 136 ? 8.039 -3.164 18.547 1 94.31 136 VAL B C 1
ATOM 2417 O O . VAL B 1 136 ? 6.906 -3.066 18.062 1 94.31 136 VAL B O 1
ATOM 2420 N N . GLU B 1 137 ? 8.375 -2.533 19.609 1 95.06 137 GLU B N 1
ATOM 2421 C CA . GLU B 1 137 ? 7.406 -1.81 20.438 1 95.06 137 GLU B CA 1
ATOM 2422 C C . GLU B 1 137 ? 6.844 -0.604 19.688 1 95.06 137 GLU B C 1
ATOM 2424 O O . GLU B 1 137 ? 5.66 -0.277 19.828 1 95.06 137 GLU B O 1
ATOM 2429 N N . LYS B 1 138 ? 7.711 0.079 18.922 1 95.62 138 LYS B N 1
ATOM 2430 C CA . LYS B 1 138 ? 7.238 1.218 18.141 1 95.62 138 LYS B CA 1
ATOM 2431 C C . LYS B 1 138 ? 6.262 0.773 17.047 1 95.62 138 LYS B C 1
ATOM 2433 O O . LYS B 1 138 ? 5.273 1.456 16.781 1 95.62 138 LYS B O 1
ATOM 2438 N N . ILE B 1 139 ? 6.57 -0.384 16.453 1 98 139 ILE B N 1
ATOM 2439 C CA . ILE B 1 139 ? 5.691 -0.92 15.43 1 98 139 ILE B CA 1
ATOM 2440 C C . ILE B 1 139 ? 4.363 -1.341 16.047 1 98 139 ILE B C 1
ATOM 2442 O O . ILE B 1 139 ? 3.293 -1.047 15.508 1 98 139 ILE B O 1
ATOM 2446 N N . LYS B 1 140 ? 4.43 -1.996 17.156 1 98.19 140 LYS B N 1
ATOM 2447 C CA . LYS B 1 140 ? 3.221 -2.367 17.891 1 98.19 140 LYS B CA 1
ATOM 2448 C C . LYS B 1 140 ? 2.418 -1.132 18.281 1 98.19 140 LYS B C 1
ATOM 2450 O O . LYS B 1 140 ? 1.185 -1.146 18.25 1 98.19 140 LYS B O 1
ATOM 2455 N N . GLY B 1 141 ? 3.133 -0.094 18.75 1 97.81 141 GLY B N 1
ATOM 2456 C CA . GLY B 1 141 ? 2.475 1.161 19.078 1 97.81 141 GLY B CA 1
ATOM 2457 C C . GLY B 1 141 ? 1.703 1.751 17.906 1 97.81 141 GLY B C 1
ATOM 2458 O O . GLY B 1 141 ? 0.574 2.217 18.078 1 97.81 141 GLY B O 1
ATOM 2459 N N . MET B 1 142 ? 2.314 1.707 16.734 1 98.5 142 MET B N 1
ATOM 2460 C CA . MET B 1 142 ? 1.648 2.209 15.531 1 98.5 142 MET B CA 1
ATOM 2461 C C . MET B 1 142 ? 0.366 1.431 15.258 1 98.5 142 MET B C 1
ATOM 2463 O O . MET B 1 142 ? -0.683 2.025 15.008 1 98.5 142 MET B O 1
ATOM 2467 N N . ALA B 1 143 ? 0.464 0.118 15.32 1 98.56 143 ALA B N 1
ATOM 2468 C CA . ALA B 1 143 ? -0.711 -0.716 15.086 1 98.56 143 ALA B CA 1
ATOM 2469 C C . ALA B 1 143 ? -1.805 -0.427 16.109 1 98.56 143 ALA B C 1
ATOM 2471 O O . ALA B 1 143 ? -2.992 -0.425 15.773 1 98.56 143 ALA B O 1
ATOM 2472 N N . ALA B 1 144 ? -1.434 -0.135 17.297 1 98.19 144 ALA B N 1
ATOM 2473 C CA . ALA B 1 144 ? -2.377 0.114 18.391 1 98.19 144 ALA B CA 1
ATOM 2474 C C . ALA B 1 144 ? -3.182 1.385 18.141 1 98.19 144 ALA B C 1
ATOM 2476 O O . ALA B 1 144 ? -4.332 1.497 18.578 1 98.19 144 ALA B O 1
ATOM 2477 N N . MET B 1 145 ? -2.561 2.363 17.469 1 98 145 MET B N 1
ATOM 2478 C CA . MET B 1 145 ? -3.266 3.596 17.125 1 98 145 MET B CA 1
ATOM 2479 C C . MET B 1 145 ? -4.496 3.301 16.281 1 98 145 MET B C 1
ATOM 2481 O O . MET B 1 145 ? -5.434 4.102 16.234 1 98 145 MET B O 1
ATOM 2485 N N . PHE B 1 146 ? -4.531 2.084 15.641 1 98.06 146 PHE B N 1
ATOM 2486 C CA . PHE B 1 146 ? -5.652 1.682 14.805 1 98.06 146 PHE B CA 1
ATOM 2487 C C . PHE B 1 146 ? -6.469 0.585 15.477 1 98.06 146 PHE B C 1
ATOM 2489 O O . PHE B 1 146 ? -7.336 -0.028 14.852 1 98.06 146 PHE B O 1
ATOM 2496 N N . GLY B 1 147 ? -6.133 0.243 16.719 1 97.19 147 GLY B N 1
ATOM 2497 C CA . GLY B 1 147 ? -6.918 -0.701 17.5 1 97.19 147 GLY B CA 1
ATOM 2498 C C . GLY B 1 147 ? -6.395 -2.123 17.406 1 97.19 147 GLY B C 1
ATOM 2499 O O . GLY B 1 147 ? -7.098 -3.07 17.781 1 97.19 147 GLY B O 1
ATOM 2500 N N . TYR B 1 148 ? -5.234 -2.303 16.953 1 98.31 148 TYR B N 1
ATOM 2501 C CA . TYR B 1 148 ? -4.691 -3.646 16.797 1 98.31 148 TYR B CA 1
ATOM 2502 C C . TYR B 1 148 ? -3.695 -3.969 17.906 1 98.31 148 TYR B C 1
ATOM 2504 O O . TYR B 1 148 ? -2.838 -3.146 18.234 1 98.31 148 TYR B O 1
ATOM 2512 N N . GLU B 1 149 ? -3.832 -5.09 18.453 1 97.81 149 GLU B N 1
ATOM 2513 C CA . GLU B 1 149 ? -2.855 -5.641 19.391 1 97.81 149 GLU B CA 1
ATOM 2514 C C . GLU B 1 149 ? -2.066 -6.781 18.75 1 97.81 149 GLU B C 1
ATOM 2516 O O . GLU B 1 149 ? -2.564 -7.906 18.641 1 97.81 149 GLU B O 1
ATOM 2521 N N . LEU B 1 150 ? -0.832 -6.547 18.469 1 97.19 150 LEU B N 1
ATOM 2522 C CA . LEU B 1 150 ? -0.012 -7.52 17.75 1 97.19 150 LEU B CA 1
ATOM 2523 C C . LEU B 1 150 ? 0.75 -8.406 18.734 1 97.19 150 LEU B C 1
ATOM 2525 O O . LEU B 1 150 ? 1.223 -7.934 19.766 1 97.19 150 LEU B O 1
ATOM 2529 N N . ASP B 1 151 ? 0.83 -9.562 18.438 1 96.06 151 ASP B N 1
ATOM 2530 C CA . ASP B 1 151 ? 1.653 -10.516 19.172 1 96.06 151 ASP B CA 1
ATOM 2531 C C . ASP B 1 151 ? 3.111 -10.445 18.719 1 96.06 151 ASP B C 1
ATOM 2533 O O . ASP B 1 151 ? 3.398 -10.367 17.531 1 96.06 151 ASP B O 1
ATOM 2537 N N . SER B 1 152 ? 4 -10.586 19.703 1 94.12 152 SER B N 1
ATOM 2538 C CA . SER B 1 152 ? 5.426 -10.523 19.422 1 94.12 152 SER B CA 1
ATOM 2539 C C . SER B 1 152 ? 5.859 -11.695 18.531 1 94.12 152 SER B C 1
ATOM 2541 O O . SER B 1 152 ? 6.887 -11.625 17.859 1 94.12 152 SER B O 1
ATOM 2543 N N . GLU B 1 153 ? 5.102 -12.727 18.547 1 94 153 GLU B N 1
ATOM 2544 C CA . GLU B 1 153 ? 5.406 -13.914 17.75 1 94 153 GLU B CA 1
ATOM 2545 C C . GLU B 1 153 ? 5.449 -13.586 16.266 1 94 153 GLU B C 1
ATOM 2547 O O . GLU B 1 153 ? 6.18 -14.219 15.5 1 94 153 GLU B O 1
ATOM 2552 N N . LEU B 1 154 ? 4.68 -12.633 15.844 1 95.69 154 LEU B N 1
ATOM 2553 C CA . LEU B 1 154 ? 4.695 -12.203 14.453 1 95.69 154 LEU B CA 1
ATOM 2554 C C . LEU B 1 154 ? 6.102 -11.812 14.016 1 95.69 154 LEU B C 1
ATOM 2556 O O . LEU B 1 154 ? 6.547 -12.195 12.93 1 95.69 154 LEU B O 1
ATOM 2560 N N . PHE B 1 155 ? 6.812 -11.133 14.906 1 95.12 155 PHE B N 1
ATOM 2561 C CA . PHE B 1 155 ? 8.125 -10.586 14.555 1 95.12 155 PHE B CA 1
ATOM 2562 C C . PHE B 1 155 ? 9.18 -11.68 14.57 1 95.12 155 PHE B C 1
ATOM 2564 O O . PHE B 1 155 ? 10.219 -11.555 13.914 1 95.12 155 PHE B O 1
ATOM 2571 N N . THR B 1 156 ? 8.883 -12.766 15.289 1 93.25 156 THR B N 1
ATOM 2572 C CA . THR B 1 156 ? 9.75 -13.938 15.227 1 93.25 156 THR B CA 1
ATOM 2573 C C . THR B 1 156 ? 9.664 -14.602 13.852 1 93.25 156 THR B C 1
ATOM 2575 O O . THR B 1 156 ? 10.664 -15.086 13.328 1 93.25 156 THR B O 1
ATOM 2578 N N . LEU B 1 157 ? 8.445 -14.602 13.297 1 92.38 157 LEU B N 1
ATOM 2579 C CA . LEU B 1 157 ? 8.227 -15.172 11.969 1 92.38 157 LEU B CA 1
ATOM 2580 C C . LEU B 1 157 ? 8.945 -14.352 10.898 1 92.38 157 LEU B C 1
ATOM 2582 O O . LEU B 1 157 ? 9.328 -14.891 9.859 1 92.38 157 LEU B O 1
ATOM 2586 N N . LEU B 1 158 ? 9.117 -13.039 11.18 1 93.25 158 LEU B N 1
ATOM 2587 C CA . LEU B 1 158 ? 9.648 -12.133 10.164 1 93.25 158 LEU B CA 1
ATOM 2588 C C . LEU B 1 158 ? 11.172 -12.094 10.227 1 93.25 158 LEU B C 1
ATOM 2590 O O . LEU B 1 158 ? 11.812 -11.516 9.344 1 93.25 158 LEU B O 1
ATOM 2594 N N . GLN B 1 159 ? 11.773 -12.648 11.242 1 87.44 159 GLN B N 1
ATOM 2595 C CA . GLN B 1 159 ? 13.219 -12.648 11.406 1 87.44 159 GLN B CA 1
ATOM 2596 C C . GLN B 1 159 ? 13.891 -13.539 10.367 1 87.44 159 GLN B C 1
ATOM 2598 O O . GLN B 1 159 ? 13.359 -14.594 10.008 1 87.44 159 GLN B O 1
#

pLDDT: mean 96.34, std 3.57, range [77.25, 98.94]

Solvent-accessible surface area (backbone atoms only — not comparable to full-atom values): 17813 Å² total; per-residue (Å²): 130,73,45,76,34,66,41,47,51,68,36,36,73,43,57,51,57,58,58,58,45,68,62,44,49,60,30,58,75,67,70,40,53,79,82,37,59,40,26,35,41,75,46,78,49,67,88,60,54,86,91,46,66,80,64,52,69,54,73,35,65,56,53,18,51,32,48,38,49,48,39,60,78,41,64,58,47,68,57,29,25,18,56,90,80,43,41,41,60,52,52,45,41,37,73,29,44,61,45,80,36,95,88,76,36,76,44,62,38,65,65,38,45,52,51,50,48,52,35,46,44,51,38,44,52,54,53,29,46,75,70,73,48,78,51,65,66,61,49,41,49,55,38,39,78,76,72,41,83,74,61,73,64,58,58,62,48,71,101,131,72,45,76,35,66,40,48,51,69,38,35,74,42,58,50,56,58,56,58,44,68,61,44,48,60,30,60,75,66,71,40,54,78,83,37,59,39,25,34,41,77,45,79,49,65,88,59,53,86,92,45,66,80,64,53,69,53,72,36,65,55,53,18,51,32,49,39,49,48,39,60,77,40,63,58,48,69,56,29,24,18,58,92,80,44,40,42,59,52,53,44,41,37,72,29,44,60,45,81,34,95,88,76,37,76,44,63,39,64,63,38,43,53,52,51,49,52,33,47,46,49,39,42,52,52,53,29,46,75,68,73,49,77,51,66,66,60,49,41,50,55,38,38,78,76,73,41,84,74,62,72,64,58,57,61,49,71,102